Protein AF-A0A3M7B6Z0-F1 (afdb_monomer_lite)

Structure (mmCIF, N/CA/C/O backbone):
data_AF-A0A3M7B6Z0-F1
#
_entry.id   AF-A0A3M7B6Z0-F1
#
loop_
_atom_site.group_PDB
_atom_site.id
_atom_site.type_symbol
_atom_site.label_atom_id
_atom_site.label_alt_id
_atom_site.label_comp_id
_atom_site.label_asym_id
_atom_site.label_entity_id
_atom_site.label_seq_id
_atom_site.pdbx_PDB_ins_code
_atom_site.Cartn_x
_atom_site.Cartn_y
_atom_site.Cartn_z
_atom_site.occupancy
_atom_site.B_iso_or_equiv
_atom_site.auth_seq_id
_atom_site.auth_comp_id
_atom_site.auth_asym_id
_atom_site.auth_atom_id
_atom_site.pdbx_PDB_model_num
ATOM 1 N N . VAL A 1 1 ? 7.172 -20.689 -31.987 1.00 84.31 1 VAL A N 1
ATOM 2 C CA . VAL A 1 1 ? 6.742 -19.407 -31.370 1.00 84.31 1 VAL A CA 1
ATOM 3 C C . VAL A 1 1 ? 7.973 -18.530 -31.178 1.00 84.31 1 VAL A C 1
ATOM 5 O O . VAL A 1 1 ? 9.020 -19.079 -30.860 1.00 84.31 1 VAL A O 1
ATOM 8 N N . ARG A 1 2 ? 7.884 -17.211 -31.406 1.00 96.00 2 ARG A N 1
ATOM 9 C CA . ARG A 1 2 ? 8.977 -16.246 -31.179 1.00 96.00 2 ARG A CA 1
ATOM 10 C C . ARG A 1 2 ? 8.506 -15.177 -30.191 1.00 96.00 2 ARG A C 1
ATOM 12 O O . ARG A 1 2 ? 7.517 -14.507 -30.467 1.00 96.00 2 ARG A O 1
ATOM 19 N N . CYS A 1 3 ? 9.226 -15.006 -29.084 1.00 96.75 3 CYS A N 1
ATOM 20 C CA . CYS A 1 3 ? 8.905 -14.036 -28.031 1.00 96.75 3 CYS A CA 1
ATOM 21 C C . CYS A 1 3 ? 9.952 -12.914 -27.992 1.00 96.75 3 CYS A C 1
ATOM 23 O O . CYS A 1 3 ? 11.145 -13.183 -28.117 1.00 96.75 3 CYS A O 1
ATOM 25 N N . ILE A 1 4 ? 9.515 -11.663 -27.811 1.00 96.56 4 ILE A N 1
ATOM 26 C CA . ILE A 1 4 ? 10.393 -10.492 -27.653 1.00 96.56 4 ILE A CA 1
ATOM 27 C C . ILE A 1 4 ? 9.958 -9.741 -26.394 1.00 96.56 4 ILE A C 1
ATOM 29 O O . ILE A 1 4 ? 8.847 -9.215 -26.341 1.00 96.56 4 ILE A O 1
ATOM 33 N N . ALA A 1 5 ? 10.831 -9.686 -25.389 1.00 96.00 5 ALA A N 1
ATOM 34 C CA . ALA A 1 5 ? 10.578 -8.935 -24.166 1.00 96.00 5 ALA A CA 1
ATOM 35 C C . ALA A 1 5 ? 10.850 -7.435 -24.367 1.00 96.00 5 ALA A C 1
ATOM 37 O O . ALA A 1 5 ? 11.755 -7.035 -25.107 1.00 96.00 5 ALA A O 1
ATOM 38 N N . ARG A 1 6 ? 10.059 -6.600 -23.691 1.00 96.44 6 ARG A N 1
ATOM 39 C CA . ARG A 1 6 ? 10.198 -5.140 -23.654 1.00 96.44 6 ARG A CA 1
ATOM 40 C C . ARG A 1 6 ? 10.082 -4.662 -22.212 1.00 96.44 6 ARG A C 1
ATOM 42 O O . ARG A 1 6 ? 9.338 -5.253 -21.426 1.00 96.44 6 ARG A O 1
ATOM 49 N N . LYS A 1 7 ? 10.809 -3.590 -21.893 1.00 96.19 7 LYS A N 1
ATOM 50 C CA . LYS A 1 7 ? 10.601 -2.828 -20.660 1.00 96.19 7 LYS A CA 1
ATOM 51 C C . LYS A 1 7 ? 9.218 -2.178 -20.728 1.00 96.19 7 LYS A C 1
ATOM 53 O O . LYS A 1 7 ? 8.844 -1.689 -21.789 1.00 96.19 7 LYS A O 1
ATOM 58 N N . GLY A 1 8 ? 8.501 -2.175 -19.616 1.00 95.69 8 GLY A N 1
ATOM 59 C CA . GLY A 1 8 ? 7.200 -1.527 -19.494 1.00 95.69 8 GLY A CA 1
ATOM 60 C C . GLY A 1 8 ? 6.888 -1.219 -18.037 1.00 95.69 8 GLY A C 1
ATOM 61 O O . GLY A 1 8 ? 7.688 -1.525 -17.146 1.00 95.69 8 GLY A O 1
ATOM 62 N N . ILE A 1 9 ? 5.737 -0.597 -17.805 1.00 97.12 9 ILE A N 1
ATOM 63 C CA . ILE A 1 9 ? 5.239 -0.267 -16.464 1.00 97.12 9 ILE A CA 1
ATOM 64 C C . ILE A 1 9 ? 3.863 -0.888 -16.232 1.00 97.12 9 ILE A C 1
ATOM 66 O O . ILE A 1 9 ? 3.082 -1.069 -17.164 1.00 97.12 9 ILE A O 1
ATOM 70 N N . ALA A 1 10 ? 3.523 -1.152 -14.970 1.00 97.06 10 ALA A N 1
ATOM 71 C CA . ALA A 1 10 ? 2.239 -1.754 -14.602 1.00 97.06 10 ALA A CA 1
ATOM 72 C C . ALA A 1 10 ? 1.012 -0.967 -15.113 1.00 97.06 10 ALA A C 1
ATOM 74 O O . ALA A 1 10 ? -0.023 -1.570 -15.381 1.00 97.06 10 ALA A O 1
ATOM 75 N N . LYS A 1 11 ? 1.140 0.360 -15.296 1.00 97.56 11 LYS A N 1
ATOM 76 C CA . LYS A 1 11 ? 0.084 1.212 -15.876 1.00 97.56 11 LYS A CA 1
ATOM 77 C C . LYS A 1 11 ? -0.207 0.915 -17.350 1.00 97.56 11 LYS A C 1
ATOM 79 O O . LYS A 1 11 ? -1.328 1.133 -17.782 1.00 97.56 11 LYS A O 1
ATOM 84 N N . G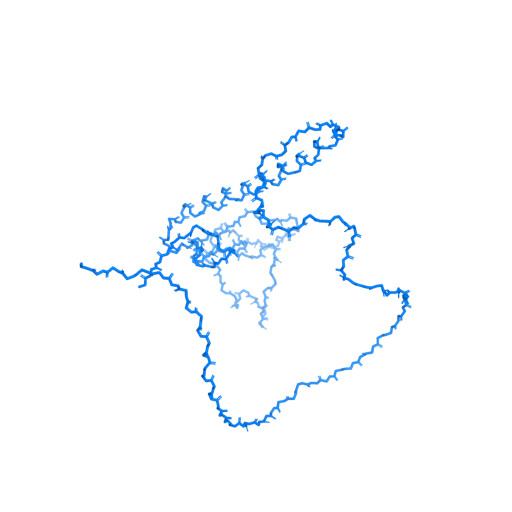LU A 1 12 ? 0.781 0.448 -18.113 1.00 97.81 12 GLU A N 1
ATOM 85 C CA . GLU A 1 12 ? 0.577 0.039 -19.509 1.00 97.81 12 GLU A CA 1
ATOM 86 C C . GLU A 1 12 ? -0.031 -1.362 -19.572 1.00 97.81 12 GLU A C 1
ATOM 88 O O . GLU A 1 12 ? -0.930 -1.624 -20.365 1.00 97.81 12 GLU A O 1
ATOM 93 N N . HIS A 1 13 ? 0.464 -2.279 -18.734 1.00 98.19 13 HIS A N 1
ATOM 94 C CA . HIS A 1 13 ? -0.113 -3.608 -18.585 1.00 98.19 13 HIS A CA 1
ATOM 95 C C . HIS A 1 13 ? 0.319 -4.249 -17.264 1.00 98.19 13 HIS A C 1
ATOM 97 O O . HIS A 1 13 ? 1.507 -4.299 -16.942 1.00 98.19 13 HIS A O 1
ATOM 103 N N . ALA A 1 14 ? -0.630 -4.881 -16.568 1.00 97.38 14 ALA A N 1
ATOM 104 C CA . ALA A 1 14 ? -0.404 -5.560 -15.288 1.00 97.38 14 ALA A CA 1
ATOM 105 C C . ALA A 1 14 ? 0.703 -6.639 -15.300 1.00 97.38 14 ALA A C 1
ATOM 107 O O . ALA A 1 14 ? 1.283 -6.924 -14.260 1.00 97.38 14 ALA A O 1
ATOM 108 N N . LYS A 1 15 ? 1.074 -7.197 -16.465 1.00 96.50 15 LYS A N 1
ATOM 109 C CA . LYS A 1 15 ? 2.158 -8.189 -16.591 1.00 96.50 15 LYS A CA 1
ATOM 110 C C . LYS A 1 15 ? 3.539 -7.625 -16.235 1.00 96.50 15 LYS A C 1
ATOM 112 O O . LYS A 1 15 ? 4.477 -8.389 -16.051 1.00 96.50 15 LYS A O 1
ATOM 117 N N . TRP A 1 16 ? 3.667 -6.297 -16.194 1.00 97.25 16 TRP A N 1
ATOM 118 C CA . TRP A 1 16 ? 4.878 -5.585 -15.786 1.00 97.25 16 TRP A CA 1
ATOM 119 C C . TRP A 1 16 ? 4.834 -5.112 -14.324 1.00 97.25 16 TRP A C 1
ATOM 121 O O . TRP A 1 16 ? 5.702 -4.343 -13.915 1.00 97.25 16 TRP A O 1
ATOM 131 N N . ALA A 1 17 ? 3.842 -5.527 -13.529 1.00 96.69 17 ALA A N 1
ATOM 132 C CA . ALA A 1 17 ? 3.823 -5.245 -12.098 1.00 96.69 17 ALA A CA 1
ATOM 133 C C . ALA A 1 17 ? 4.865 -6.111 -11.358 1.00 96.69 17 ALA A C 1
ATOM 135 O O . ALA A 1 17 ? 4.821 -7.339 -11.461 1.00 96.69 17 ALA A O 1
ATOM 136 N N . PRO A 1 18 ? 5.804 -5.504 -10.604 1.00 97.12 18 PRO A N 1
ATOM 137 C CA . PRO A 1 18 ? 6.768 -6.265 -9.812 1.00 97.12 18 PRO A CA 1
ATOM 138 C C . PRO A 1 18 ? 6.184 -6.759 -8.478 1.00 97.12 18 PRO A C 1
ATOM 140 O O . PRO A 1 18 ? 6.806 -7.582 -7.815 1.00 97.12 18 PRO A O 1
ATOM 143 N N . THR A 1 19 ? 5.009 -6.268 -8.079 1.00 97.50 19 THR A N 1
ATOM 144 C CA . THR A 1 19 ? 4.325 -6.591 -6.817 1.00 97.50 19 THR A CA 1
ATOM 145 C C . THR A 1 19 ? 3.144 -7.525 -7.045 1.00 97.50 19 THR A C 1
ATOM 147 O O . THR A 1 19 ? 2.401 -7.341 -8.009 1.00 97.50 19 THR A O 1
ATOM 150 N N . ALA A 1 20 ? 2.956 -8.482 -6.139 1.00 96.88 20 ALA A N 1
ATOM 151 C CA . ALA A 1 20 ? 1.771 -9.333 -6.089 1.00 96.88 20 ALA A CA 1
ATOM 152 C C . ALA A 1 20 ? 0.681 -8.674 -5.230 1.00 96.88 20 ALA A C 1
ATOM 154 O O . ALA A 1 20 ? -0.391 -8.345 -5.734 1.00 96.88 20 ALA A O 1
ATOM 155 N N . ALA A 1 21 ? 0.999 -8.399 -3.964 1.00 97.00 21 ALA A N 1
ATOM 156 C CA . ALA A 1 21 ? 0.126 -7.723 -3.015 1.00 97.00 21 ALA A CA 1
ATOM 157 C C . ALA A 1 21 ? 0.918 -6.714 -2.174 1.00 97.00 21 ALA A C 1
ATOM 159 O O . ALA A 1 21 ? 2.114 -6.878 -1.926 1.00 97.00 21 ALA A O 1
ATOM 160 N N . ILE A 1 22 ? 0.238 -5.656 -1.739 1.00 97.56 22 ILE A N 1
ATOM 161 C CA . ILE A 1 22 ? 0.768 -4.691 -0.776 1.00 97.56 22 ILE A CA 1
ATOM 162 C C . ILE A 1 22 ? -0.266 -4.579 0.339 1.00 97.56 22 ILE A C 1
ATOM 164 O O . ILE A 1 22 ? -1.367 -4.081 0.114 1.00 97.56 22 ILE A O 1
ATOM 168 N N . GLY A 1 23 ? 0.078 -5.077 1.524 1.00 97.62 23 GLY A N 1
ATOM 169 C CA . GLY A 1 23 ? -0.676 -4.807 2.741 1.00 97.62 23 GLY A CA 1
ATOM 170 C C . GLY A 1 23 ? -0.371 -3.391 3.214 1.00 97.62 23 GLY A C 1
ATOM 171 O O . GLY A 1 23 ? 0.797 -3.003 3.250 1.00 97.62 23 GLY A O 1
ATOM 172 N N . PHE A 1 24 ? -1.406 -2.634 3.552 1.00 97.81 24 PHE A N 1
ATOM 173 C CA . PHE A 1 24 ? -1.296 -1.266 4.042 1.00 97.81 24 PHE A CA 1
ATOM 174 C C . PHE A 1 24 ? -2.342 -1.046 5.130 1.00 97.81 24 PHE A C 1
ATOM 176 O O . PHE A 1 24 ? -3.525 -1.298 4.905 1.00 97.81 24 PHE A O 1
ATOM 183 N N . GLU A 1 25 ? -1.898 -0.579 6.289 1.00 98.12 25 GLU A N 1
ATOM 184 C CA . GLU A 1 25 ? -2.740 -0.288 7.444 1.00 98.12 25 GLU A CA 1
ATOM 185 C C . GLU A 1 25 ? -2.143 0.881 8.236 1.00 98.12 25 GLU A C 1
ATOM 187 O O . GLU A 1 25 ? -0.931 1.096 8.220 1.00 98.12 25 GLU A O 1
ATOM 192 N N . TYR A 1 26 ? -2.992 1.629 8.927 1.00 97.94 26 TYR A N 1
ATOM 193 C CA . TYR A 1 26 ? -2.622 2.623 9.930 1.00 97.94 26 TYR A CA 1
ATOM 194 C C . TYR A 1 26 ? -3.741 2.685 10.976 1.00 97.94 26 TYR A C 1
ATOM 196 O O . TYR A 1 26 ? -4.869 2.298 10.667 1.00 97.94 26 TYR A O 1
ATOM 204 N N . ASP A 1 27 ? -3.431 3.181 12.176 1.00 97.19 27 ASP A N 1
ATOM 205 C CA . ASP A 1 27 ? -4.389 3.350 13.277 1.00 97.19 27 ASP A CA 1
ATOM 206 C C . ASP A 1 27 ? -5.227 2.079 13.567 1.00 97.19 27 ASP A C 1
ATOM 208 O O . ASP A 1 27 ? -6.451 2.069 13.393 1.00 97.19 27 ASP A O 1
ATOM 212 N N . PRO A 1 28 ? -4.587 0.983 14.021 1.00 96.56 28 PRO A N 1
ATOM 213 C CA . PRO A 1 28 ? -5.250 -0.304 14.252 1.00 96.56 28 PRO A CA 1
ATOM 214 C C . PRO A 1 28 ? -6.366 -0.232 15.310 1.00 96.56 28 PRO A C 1
ATOM 216 O O . PRO A 1 28 ? -7.276 -1.059 15.310 1.00 96.56 28 PRO A O 1
ATOM 219 N N . HIS A 1 29 ? -6.316 0.765 16.201 1.00 95.06 29 HIS A N 1
ATOM 220 C CA . HIS A 1 29 ? -7.317 1.014 17.246 1.00 95.06 29 HIS A CA 1
ATOM 221 C C . HIS A 1 29 ? -8.434 1.973 16.814 1.00 95.06 29 HIS A C 1
ATOM 223 O O . HIS A 1 29 ? -9.351 2.229 17.598 1.00 95.06 29 HIS A O 1
ATOM 229 N N . ASN A 1 30 ? -8.373 2.516 15.592 1.00 95.00 30 ASN A N 1
ATOM 230 C CA . ASN A 1 30 ? -9.298 3.528 15.079 1.00 95.00 30 ASN A CA 1
ATOM 231 C C . ASN A 1 30 ? -9.424 4.755 16.016 1.00 95.00 30 ASN A C 1
ATOM 233 O O . ASN A 1 30 ? -10.516 5.307 16.202 1.00 95.00 30 ASN A O 1
ATOM 237 N N . LYS A 1 31 ? -8.311 5.184 16.632 1.00 93.94 31 LYS A N 1
ATOM 238 C CA . LYS A 1 31 ? -8.227 6.367 17.508 1.00 93.94 31 LYS A CA 1
ATOM 239 C C . LYS A 1 31 ? -8.583 7.644 16.761 1.00 93.94 31 LYS A C 1
ATOM 241 O O . LYS A 1 31 ? -9.237 8.510 17.336 1.00 93.94 31 LYS A O 1
ATOM 246 N N . LEU A 1 32 ? -8.205 7.726 15.486 1.00 95.00 32 LEU A N 1
ATOM 247 C CA . LEU A 1 32 ? -8.494 8.844 14.589 1.00 95.00 32 LEU A CA 1
ATOM 248 C C . LEU A 1 32 ? -9.946 8.838 14.101 1.00 95.00 32 LEU A C 1
ATOM 250 O O . LEU A 1 32 ? -10.411 9.819 13.525 1.00 95.00 32 LEU A O 1
ATOM 254 N N . ARG A 1 33 ? -10.688 7.745 14.334 1.00 94.31 33 ARG A N 1
ATOM 255 C CA . ARG A 1 33 ? -12.081 7.566 13.893 1.00 94.31 33 ARG A CA 1
ATOM 256 C C . ARG A 1 33 ? -12.255 7.740 12.380 1.00 94.31 33 ARG A C 1
ATOM 258 O O . ARG A 1 33 ? -13.307 8.178 11.915 1.00 94.31 33 ARG A O 1
ATOM 265 N N . HIS A 1 34 ? -11.239 7.366 11.602 1.00 96.19 34 HIS A N 1
ATOM 266 C CA . HIS A 1 34 ? -11.284 7.402 10.137 1.00 96.19 34 HIS A CA 1
ATOM 267 C C . HIS A 1 34 ? -12.274 6.390 9.548 1.00 96.19 34 HIS A C 1
ATOM 269 O O . HIS A 1 34 ? -12.686 6.529 8.397 1.00 96.19 34 HIS A O 1
ATOM 275 N N . THR A 1 35 ? -12.682 5.386 10.328 1.00 95.62 35 THR A N 1
ATOM 276 C CA . THR A 1 35 ? -13.748 4.453 9.957 1.00 95.62 35 THR A CA 1
ATOM 277 C C . THR A 1 35 ? -14.831 4.425 11.030 1.00 95.62 35 THR A C 1
ATOM 279 O O . THR A 1 35 ? -14.553 4.431 12.225 1.00 95.62 35 THR A O 1
ATOM 282 N N . THR A 1 36 ? -16.093 4.355 10.610 1.00 95.25 36 THR A N 1
ATOM 283 C CA . THR A 1 36 ? -17.196 3.954 11.493 1.00 95.25 36 THR A CA 1
ATOM 284 C C . THR A 1 36 ? -17.445 2.471 11.271 1.00 95.25 36 THR A C 1
ATOM 286 O O . THR A 1 36 ? -17.880 2.079 10.188 1.00 95.25 36 THR A O 1
ATOM 289 N N . LEU A 1 37 ? -17.114 1.646 12.265 1.00 94.75 37 LEU A N 1
ATOM 290 C CA . LEU A 1 37 ? -17.309 0.201 12.181 1.00 94.75 37 LEU A CA 1
ATOM 291 C C . LEU A 1 37 ? -18.807 -0.098 12.140 1.00 94.75 37 LEU A C 1
ATOM 293 O O . LEU A 1 37 ? -19.548 0.316 13.028 1.00 94.75 37 LEU A O 1
ATOM 297 N N . TRP A 1 38 ? -19.254 -0.791 11.096 1.00 96.50 38 TRP A N 1
ATOM 298 C CA . TRP A 1 38 ? -20.616 -1.315 11.044 1.00 96.50 38 TRP A CA 1
ATOM 299 C C . TRP A 1 38 ? -20.754 -2.461 12.046 1.00 96.50 38 TRP A C 1
ATOM 301 O O . TRP A 1 38 ? -19.841 -3.269 12.156 1.00 96.50 38 TRP A O 1
ATOM 311 N N . HIS A 1 39 ? -21.868 -2.550 12.760 1.00 96.38 39 HIS A N 1
ATOM 312 C CA . HIS A 1 39 ? -22.133 -3.649 13.683 1.00 96.38 39 HIS A CA 1
ATOM 313 C C . HIS A 1 39 ? -23.644 -3.834 13.852 1.00 96.38 39 HIS A C 1
ATOM 315 O O . HIS A 1 39 ? -24.411 -2.886 13.654 1.00 96.38 39 HIS A O 1
ATOM 321 N N . GLU A 1 40 ? -24.079 -5.038 14.212 1.00 95.44 40 GLU A N 1
ATOM 322 C CA . GLU A 1 40 ? -25.491 -5.339 14.498 1.00 95.44 40 GLU A CA 1
ATOM 323 C C . GLU A 1 40 ? -25.809 -5.246 15.996 1.00 95.44 40 GLU A C 1
ATOM 325 O O . GLU A 1 40 ? -26.905 -4.843 16.389 1.00 95.44 40 GLU A O 1
ATOM 330 N N . GLY A 1 41 ? -24.850 -5.633 16.835 1.00 92.12 41 GLY A N 1
ATOM 331 C CA . GLY A 1 41 ? -24.948 -5.655 18.285 1.00 92.12 41 GLY A CA 1
ATOM 332 C C . GLY A 1 41 ? -24.738 -4.286 18.925 1.00 92.12 41 GLY A C 1
ATOM 333 O O . GLY A 1 41 ? -24.813 -3.240 18.287 1.00 92.12 41 GLY A O 1
ATOM 334 N N . THR A 1 42 ? -24.468 -4.275 20.228 1.00 88.94 42 THR A N 1
ATOM 335 C CA . THR A 1 42 ? -24.226 -3.033 20.980 1.00 88.94 42 THR A CA 1
ATOM 336 C C . THR A 1 42 ? -22.771 -2.574 20.956 1.00 88.94 42 THR A C 1
ATOM 338 O O . THR A 1 42 ? -22.520 -1.401 21.217 1.00 88.94 42 THR A O 1
ATOM 341 N N . ASP A 1 43 ? -21.823 -3.477 20.685 1.00 89.56 43 ASP A N 1
ATOM 342 C CA . ASP A 1 43 ? -20.386 -3.191 20.726 1.00 89.56 43 ASP A CA 1
ATOM 343 C C . ASP A 1 43 ? -19.688 -3.613 19.419 1.00 89.56 43 ASP A C 1
ATOM 345 O O . ASP A 1 43 ? -19.546 -4.816 19.171 1.00 89.56 43 ASP A O 1
ATOM 349 N N . PRO A 1 44 ? -19.191 -2.655 18.612 1.00 91.69 44 PRO A N 1
ATOM 350 C CA . PRO A 1 44 ? -18.442 -2.960 17.399 1.00 91.69 44 PRO A CA 1
ATOM 351 C C . PRO A 1 44 ? -17.188 -3.810 17.642 1.00 91.69 44 PRO A C 1
ATOM 353 O O . PRO A 1 44 ? -16.815 -4.598 16.773 1.00 91.69 44 PRO A O 1
ATOM 356 N N . LYS A 1 45 ? -16.541 -3.695 18.812 1.00 89.56 45 LYS A N 1
ATOM 357 C CA . LYS A 1 45 ? -15.318 -4.458 19.119 1.00 89.56 45 LYS A CA 1
ATOM 358 C C . LYS A 1 45 ? -15.569 -5.960 19.241 1.00 89.56 45 LYS A C 1
ATOM 360 O O . LYS A 1 45 ? -14.644 -6.745 19.087 1.00 89.56 45 LYS A O 1
ATOM 365 N N . SER A 1 46 ? -16.812 -6.362 19.508 1.00 93.38 46 SER A N 1
ATOM 366 C CA . SER A 1 46 ? -17.182 -7.777 19.597 1.00 93.38 46 SER A CA 1
ATOM 367 C C . SER A 1 46 ? -17.345 -8.455 18.230 1.00 93.38 46 SER A C 1
ATOM 369 O O . SER A 1 46 ? -17.248 -9.678 18.145 1.00 93.38 46 SER A O 1
ATOM 371 N N . GLU A 1 47 ? -17.573 -7.678 17.165 1.00 95.31 47 GLU A N 1
ATOM 372 C CA . GLU A 1 47 ? -17.833 -8.187 15.809 1.00 95.31 47 GLU A CA 1
ATOM 373 C C . GLU A 1 47 ? -16.616 -8.082 14.886 1.00 95.31 47 GLU A C 1
ATOM 375 O O . GLU A 1 47 ? -16.436 -8.919 13.999 1.00 95.31 47 GLU A O 1
ATOM 380 N N . TRP A 1 48 ? -15.767 -7.072 15.088 1.00 96.31 48 TRP A N 1
ATOM 381 C CA . TRP A 1 48 ? -14.586 -6.862 14.256 1.00 96.31 48 TRP A CA 1
ATOM 382 C C . TRP A 1 48 ? -13.351 -7.529 14.857 1.00 96.31 48 TRP A C 1
ATOM 384 O O . TRP A 1 48 ? -13.020 -7.264 16.012 1.00 96.31 48 TRP A O 1
ATOM 394 N N . PRO A 1 49 ? -12.634 -8.367 14.085 1.00 95.69 49 PRO A N 1
ATOM 395 C CA . PRO A 1 49 ? -11.401 -8.967 14.559 1.00 95.69 49 PRO A CA 1
ATOM 396 C C . PRO A 1 49 ? -10.321 -7.902 14.745 1.00 95.69 49 PRO A C 1
ATOM 398 O O . PRO A 1 49 ? -10.169 -6.988 13.933 1.00 95.69 49 PRO A O 1
ATOM 401 N N . GLU A 1 50 ? -9.536 -8.074 15.800 1.00 94.50 50 GLU A N 1
ATOM 402 C CA . GLU A 1 50 ? -8.377 -7.240 16.078 1.00 94.50 50 GLU A CA 1
ATOM 403 C C . GLU A 1 50 ? -7.292 -7.416 15.009 1.00 94.50 50 GLU A C 1
ATOM 405 O O . GLU A 1 50 ? -7.027 -8.518 14.515 1.00 94.50 50 GLU A O 1
ATOM 410 N N . SER A 1 51 ? -6.649 -6.306 14.648 1.00 95.25 51 SER A N 1
ATOM 411 C CA . SER A 1 51 ? -5.506 -6.336 13.744 1.00 95.25 51 SER A CA 1
ATOM 412 C C . SER A 1 51 ? -4.274 -6.912 14.438 1.00 95.25 51 SER A C 1
ATOM 414 O O . SER A 1 51 ? -4.025 -6.658 15.614 1.00 95.25 51 SER A O 1
ATOM 416 N N . LYS A 1 52 ? -3.407 -7.574 13.665 1.00 95.38 52 LYS A N 1
ATOM 417 C CA . LYS A 1 52 ? -2.060 -7.969 14.110 1.00 95.38 52 LYS A CA 1
ATOM 418 C C . LYS A 1 52 ? -1.205 -6.784 14.585 1.00 95.38 52 LYS A C 1
ATOM 420 O O . LYS A 1 52 ? -0.199 -6.990 15.254 1.00 95.38 52 LYS A O 1
ATOM 425 N N . ASN A 1 53 ? -1.544 -5.565 14.157 1.00 96.62 53 ASN A N 1
ATOM 426 C CA . ASN A 1 53 ? -0.754 -4.372 14.428 1.00 96.62 53 ASN A CA 1
ATOM 427 C C . ASN A 1 53 ? -1.148 -3.677 15.746 1.00 96.62 53 ASN A C 1
ATOM 429 O O . ASN A 1 53 ? -0.445 -2.762 16.163 1.00 96.62 53 ASN A O 1
ATOM 433 N N . ILE A 1 54 ? -2.211 -4.136 16.427 1.00 95.12 54 ILE A N 1
ATOM 434 C CA . ILE A 1 54 ? -2.680 -3.575 17.707 1.00 95.12 54 ILE A CA 1
ATOM 435 C C . ILE A 1 54 ? -1.591 -3.575 18.782 1.00 95.12 54 ILE A C 1
ATOM 437 O O . ILE A 1 54 ? -1.516 -2.635 19.561 1.00 95.12 54 ILE A O 1
ATOM 441 N N . GLU A 1 55 ? -0.719 -4.585 18.805 1.00 94.31 55 GLU A N 1
ATOM 442 C CA . GLU A 1 55 ? 0.353 -4.707 19.806 1.00 94.31 55 GLU A CA 1
ATOM 443 C C . GLU A 1 55 ? 1.414 -3.599 19.710 1.00 94.31 55 GLU A C 1
ATOM 445 O O . GLU A 1 55 ? 2.177 -3.382 20.648 1.00 94.31 55 GLU A O 1
ATOM 450 N N . TRP A 1 56 ? 1.489 -2.911 18.569 1.00 94.50 56 TRP A N 1
ATOM 451 C CA . TRP A 1 56 ? 2.491 -1.880 18.303 1.00 94.50 56 TRP A CA 1
ATOM 452 C C . TRP A 1 56 ? 2.008 -0.470 18.652 1.00 94.50 56 TRP A C 1
ATOM 454 O O . TRP A 1 56 ? 2.783 0.476 18.515 1.00 94.50 56 TRP A O 1
ATOM 464 N N . GLU A 1 57 ? 0.751 -0.320 19.076 1.00 94.19 57 GLU A N 1
ATOM 465 C CA . GLU A 1 57 ? 0.173 0.954 19.490 1.00 94.19 57 GLU A CA 1
ATOM 466 C C . GLU A 1 57 ? -0.666 0.816 20.754 1.00 94.19 57 GLU A C 1
ATOM 468 O O . GLU A 1 57 ? -1.413 -0.141 20.943 1.00 94.19 57 GLU A O 1
ATOM 473 N N . GLU A 1 58 ? -0.624 1.852 21.583 1.00 91.31 58 GLU A N 1
ATOM 474 C CA . GLU A 1 58 ? -1.488 1.925 22.751 1.00 91.31 58 GLU A CA 1
ATOM 475 C C . GLU A 1 58 ? -2.940 2.239 22.342 1.00 91.31 58 GLU A C 1
ATOM 477 O O . GLU A 1 58 ? -3.167 3.110 21.480 1.00 91.31 58 GLU A O 1
ATOM 482 N N . PRO A 1 59 ? -3.930 1.566 22.961 1.00 91.19 59 PRO A N 1
ATOM 483 C CA . PRO A 1 59 ? -5.334 1.913 22.801 1.00 91.19 59 PRO A CA 1
ATOM 484 C C . PRO A 1 59 ? -5.624 3.288 23.420 1.00 91.19 59 PRO A C 1
ATOM 486 O O . PRO A 1 59 ? -4.937 3.734 24.343 1.00 91.19 59 PRO A O 1
ATOM 489 N N . ALA A 1 60 ? -6.683 3.948 22.940 1.00 88.94 60 ALA A N 1
ATOM 490 C CA . ALA A 1 60 ? -7.174 5.182 23.558 1.00 88.94 60 ALA A CA 1
ATOM 491 C C . ALA A 1 60 ? -7.543 4.938 25.028 1.00 88.94 60 ALA A C 1
ATOM 493 O O . ALA A 1 60 ? -8.224 3.956 25.346 1.00 88.94 60 ALA A O 1
ATOM 494 N N . GLN A 1 61 ? -7.113 5.838 25.912 1.00 88.69 61 GLN A N 1
ATOM 495 C CA . GLN A 1 61 ? -7.379 5.702 27.340 1.00 88.69 61 GLN A CA 1
ATOM 496 C C . GLN A 1 61 ? -8.826 6.087 27.665 1.00 88.69 61 GLN A C 1
ATOM 498 O O . GLN A 1 61 ? -9.430 6.959 27.033 1.00 88.69 61 GLN A O 1
ATOM 503 N N . GLU A 1 62 ? -9.407 5.441 28.675 1.00 83.69 62 GLU A N 1
ATOM 504 C CA . GLU A 1 62 ? -10.768 5.757 29.103 1.00 83.69 62 GLU A CA 1
ATOM 505 C C . GLU A 1 62 ? -10.840 7.200 29.635 1.00 83.69 62 GLU A C 1
ATOM 507 O O . GLU A 1 62 ? -10.075 7.601 30.511 1.00 83.69 62 GLU A O 1
ATOM 512 N N . GLY A 1 63 ? -11.756 8.000 29.083 1.00 86.69 63 GLY A N 1
ATOM 513 C CA . GLY A 1 63 ? -11.912 9.417 29.433 1.00 86.69 63 GLY A CA 1
ATOM 514 C C . GLY A 1 63 ? -10.988 10.377 28.676 1.00 86.69 63 GLY A C 1
ATOM 515 O O . GLY A 1 63 ? -11.107 11.591 28.859 1.00 86.69 63 GLY A O 1
ATOM 516 N N . GLU A 1 64 ? -10.112 9.873 27.805 1.00 88.38 64 GLU A N 1
ATOM 517 C CA . GLU A 1 64 ? -9.324 10.710 26.905 1.00 88.38 64 GLU A CA 1
ATOM 518 C C . GLU A 1 64 ? -10.239 11.444 25.911 1.00 88.38 64 GLU A C 1
ATOM 520 O O . GLU A 1 64 ? -11.170 10.872 25.332 1.00 88.38 64 GLU A O 1
ATOM 525 N N . GLN A 1 65 ? -10.003 12.747 25.731 1.00 91.56 65 GLN A N 1
ATOM 526 C CA . GLN A 1 65 ? -10.742 13.530 24.744 1.00 91.56 65 GLN A CA 1
ATOM 527 C C . GLN A 1 65 ? -10.269 13.163 23.339 1.00 91.56 65 GLN A C 1
ATOM 529 O O . GLN A 1 65 ? -9.082 12.956 23.107 1.00 91.56 65 GLN A O 1
ATOM 534 N N . PHE A 1 66 ? -11.197 13.119 22.385 1.00 93.12 66 PHE A N 1
ATOM 535 C CA . PHE A 1 66 ? -10.842 12.850 20.997 1.00 93.12 66 PHE A CA 1
ATOM 536 C C . PHE A 1 66 ? -9.952 13.971 20.439 1.00 93.12 66 PHE A C 1
ATOM 538 O O . PHE A 1 66 ? -10.324 15.145 20.476 1.00 93.12 66 PHE A O 1
ATOM 545 N N . ALA A 1 67 ? -8.788 13.595 19.914 1.00 92.56 67 ALA A N 1
ATOM 546 C CA . ALA A 1 67 ? -7.833 14.515 19.317 1.00 92.56 67 ALA A CA 1
ATOM 547 C C . ALA A 1 67 ? -8.235 14.838 17.867 1.00 92.56 67 ALA A C 1
ATOM 549 O O . ALA A 1 67 ? -7.866 14.128 16.937 1.00 92.56 67 ALA A O 1
ATOM 550 N N . PHE A 1 68 ? -8.998 15.917 17.679 1.00 94.12 68 PHE A N 1
ATOM 551 C CA . PHE A 1 68 ? -9.506 16.336 16.363 1.00 94.12 68 PHE A CA 1
ATOM 552 C C . PHE A 1 68 ? -8.412 16.732 15.361 1.00 94.12 68 PHE A C 1
ATOM 554 O O . PHE A 1 68 ? -8.636 16.626 14.159 1.00 94.12 68 PHE A O 1
ATOM 561 N N . ASP A 1 69 ? -7.257 17.178 15.858 1.00 95.38 69 ASP A N 1
ATOM 562 C CA . ASP A 1 69 ? -6.119 17.621 15.044 1.00 95.38 69 ASP A CA 1
ATOM 563 C C . ASP A 1 69 ? -5.078 16.508 14.822 1.00 95.38 69 ASP A C 1
ATOM 565 O O . ASP A 1 69 ? -4.011 16.760 14.265 1.00 95.38 69 ASP A O 1
ATOM 569 N N . ALA A 1 70 ? -5.339 15.288 15.305 1.00 95.50 70 ALA A N 1
ATOM 570 C CA . ALA A 1 70 ? -4.423 14.173 15.114 1.00 95.50 70 ALA A CA 1
ATOM 571 C C . ALA A 1 70 ? -4.425 13.712 13.649 1.00 95.50 70 ALA A C 1
ATOM 573 O O . ALA A 1 70 ? -5.478 13.555 13.030 1.00 95.50 70 ALA A O 1
ATOM 574 N N . GLU A 1 71 ? -3.235 13.451 13.112 1.00 96.31 71 GLU A N 1
ATOM 575 C CA . GLU A 1 71 ? -3.028 12.951 11.753 1.00 96.31 71 GLU A CA 1
ATOM 576 C C . GLU A 1 71 ? -2.340 11.576 11.795 1.00 96.31 71 GLU A C 1
ATOM 578 O O . GLU A 1 71 ? -1.588 11.302 12.733 1.00 96.31 71 GLU A O 1
ATOM 583 N N . PRO A 1 72 ? -2.552 10.702 10.792 1.00 96.44 72 PRO A N 1
ATOM 584 C CA . PRO A 1 72 ? -1.813 9.448 10.694 1.00 96.44 72 PRO A CA 1
ATOM 585 C C . PRO A 1 72 ? -0.313 9.696 10.489 1.00 96.44 72 PRO A C 1
ATOM 587 O O . PRO A 1 72 ? 0.090 10.300 9.493 1.00 96.44 72 PRO A O 1
ATOM 590 N N . ASP A 1 73 ? 0.515 9.176 11.388 1.00 95.50 73 ASP A N 1
ATOM 591 C CA . ASP A 1 73 ? 1.975 9.308 11.358 1.00 95.50 73 ASP A CA 1
ATOM 592 C C . ASP A 1 73 ? 2.702 7.963 11.178 1.00 95.50 73 ASP A C 1
ATOM 594 O O . ASP A 1 73 ? 3.786 7.913 10.588 1.00 95.50 73 ASP A O 1
ATOM 598 N N . GLN A 1 74 ? 2.085 6.866 11.617 1.00 96.06 74 GLN A N 1
ATOM 599 C CA . GLN A 1 74 ? 2.627 5.515 11.540 1.00 96.06 74 GLN A CA 1
ATOM 600 C C . GLN A 1 74 ? 1.834 4.633 10.567 1.00 96.06 74 GLN A C 1
ATOM 602 O O . GLN A 1 74 ? 0.611 4.525 10.631 1.00 96.06 74 GLN A O 1
ATOM 607 N N . PHE A 1 75 ? 2.554 3.966 9.658 1.00 97.56 75 PHE A N 1
ATOM 608 C CA . PHE A 1 75 ? 1.973 3.121 8.613 1.00 97.56 75 PHE A CA 1
ATOM 609 C C . PHE A 1 75 ? 2.620 1.736 8.609 1.00 97.56 75 PHE A C 1
ATOM 611 O O . PHE A 1 75 ? 3.840 1.598 8.493 1.00 97.56 75 PHE A O 1
ATOM 618 N N . TYR A 1 76 ? 1.789 0.701 8.658 1.00 97.62 76 TYR A N 1
ATOM 619 C CA . TYR A 1 76 ? 2.193 -0.696 8.592 1.00 97.62 76 TYR A CA 1
ATOM 620 C C . TYR A 1 76 ? 2.081 -1.189 7.155 1.00 97.62 76 TYR A C 1
ATOM 622 O O . TYR A 1 76 ? 0.985 -1.344 6.612 1.00 97.62 76 TYR A O 1
ATOM 630 N N . ILE A 1 77 ? 3.228 -1.451 6.530 1.00 96.56 77 ILE A N 1
ATOM 631 C CA . ILE A 1 77 ? 3.303 -1.867 5.128 1.00 96.56 77 ILE A CA 1
ATOM 632 C C . ILE A 1 77 ? 3.913 -3.263 5.040 1.00 96.56 77 ILE A C 1
ATOM 634 O O . ILE A 1 77 ? 4.988 -3.514 5.579 1.00 96.56 77 ILE A O 1
ATOM 638 N N . ASN A 1 78 ? 3.250 -4.163 4.314 1.00 96.88 78 ASN A N 1
ATOM 639 C CA . ASN A 1 78 ? 3.810 -5.456 3.930 1.00 96.88 78 ASN A CA 1
ATOM 640 C C . ASN A 1 78 ? 3.876 -5.553 2.405 1.00 96.88 78 ASN A C 1
ATOM 642 O O . ASN A 1 78 ? 2.852 -5.420 1.739 1.00 96.88 78 ASN A O 1
ATOM 646 N N . LEU A 1 79 ? 5.064 -5.787 1.852 1.00 97.06 79 LEU A N 1
ATOM 647 C CA . LEU A 1 79 ? 5.285 -5.811 0.409 1.00 97.06 79 LEU A CA 1
ATOM 648 C C . LEU A 1 79 ? 5.585 -7.231 -0.063 1.00 97.06 79 LEU A C 1
ATOM 650 O O . LEU A 1 79 ? 6.600 -7.816 0.310 1.00 97.06 79 LEU A O 1
ATOM 654 N N . GLU A 1 80 ? 4.742 -7.742 -0.958 1.00 97.56 80 GLU A N 1
ATOM 655 C CA . GLU A 1 80 ? 4.941 -9.026 -1.624 1.00 97.56 80 GLU A CA 1
ATOM 656 C C . GLU A 1 80 ? 5.327 -8.815 -3.096 1.00 97.56 80 GLU A C 1
ATOM 658 O O . GLU A 1 80 ? 4.621 -8.156 -3.866 1.00 97.56 80 GLU A O 1
ATOM 663 N N . GLY A 1 81 ? 6.470 -9.371 -3.50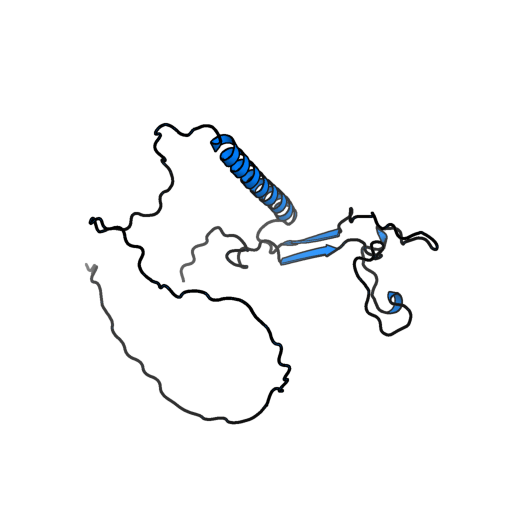3 1.00 97.12 81 GLY A N 1
ATOM 664 C CA . GLY A 1 81 ? 6.965 -9.313 -4.881 1.00 97.12 81 GLY A CA 1
ATOM 665 C C . GLY A 1 81 ? 6.512 -10.503 -5.733 1.00 97.12 81 GLY A C 1
ATOM 666 O O . GLY A 1 81 ? 6.305 -11.596 -5.222 1.00 97.12 81 GLY A O 1
ATOM 667 N N . THR A 1 82 ? 6.444 -10.331 -7.056 1.00 96.75 82 THR A N 1
ATOM 668 C CA . THR A 1 82 ? 6.143 -11.419 -8.017 1.00 96.75 82 THR A CA 1
ATOM 669 C C . THR A 1 82 ? 7.338 -12.335 -8.312 1.00 96.75 82 THR A C 1
ATOM 671 O O . THR A 1 82 ? 7.214 -13.297 -9.066 1.00 96.75 82 THR A O 1
ATOM 674 N N . GLY A 1 83 ? 8.516 -12.024 -7.761 1.00 95.56 83 GLY A N 1
ATOM 675 C CA . GLY A 1 83 ? 9.769 -12.751 -7.992 1.00 95.56 83 GLY A CA 1
ATOM 676 C C . GLY A 1 83 ? 10.638 -12.196 -9.126 1.00 95.56 83 GLY A C 1
ATOM 677 O O . GLY A 1 83 ? 11.763 -12.651 -9.304 1.00 95.56 83 GLY A O 1
ATOM 678 N N . VAL A 1 84 ? 10.174 -11.182 -9.868 1.00 93.38 84 VAL A N 1
ATOM 679 C CA . VAL A 1 84 ? 10.977 -10.535 -10.929 1.00 93.38 84 VAL A CA 1
ATOM 680 C C . VAL A 1 84 ? 12.145 -9.705 -10.385 1.00 93.38 84 VAL A C 1
ATOM 682 O O . VAL A 1 84 ? 13.103 -9.446 -11.110 1.00 93.38 84 VAL A O 1
ATOM 685 N N . MET A 1 85 ? 12.063 -9.277 -9.121 1.00 94.12 85 MET A N 1
ATOM 686 C CA . MET A 1 85 ? 13.130 -8.605 -8.381 1.00 94.12 85 MET A CA 1
ATOM 687 C C . MET A 1 85 ? 12.887 -8.707 -6.858 1.00 94.12 85 MET A C 1
ATOM 689 O O . MET A 1 85 ? 11.741 -8.935 -6.457 1.00 94.12 85 MET A O 1
ATOM 693 N N . PRO A 1 86 ? 13.923 -8.542 -6.010 1.00 96.56 86 PRO A N 1
ATOM 694 C CA . PRO A 1 86 ? 13.782 -8.624 -4.553 1.00 96.56 86 PRO A CA 1
ATOM 695 C C . PRO A 1 86 ? 12.871 -7.530 -3.954 1.00 96.56 86 PRO A C 1
ATOM 697 O O . PRO A 1 86 ? 12.886 -6.403 -4.461 1.00 96.56 86 PRO A O 1
ATOM 700 N N . PRO A 1 87 ? 12.106 -7.814 -2.876 1.00 96.38 87 PRO A N 1
ATOM 701 C CA . PRO A 1 87 ? 11.174 -6.858 -2.260 1.00 96.38 87 PRO A CA 1
ATOM 702 C C . PRO A 1 87 ? 11.795 -5.521 -1.823 1.00 96.38 87 PRO A C 1
ATOM 704 O O . PRO A 1 87 ? 11.189 -4.469 -2.027 1.00 96.38 87 PRO A O 1
ATOM 707 N N . ASP A 1 88 ? 13.014 -5.535 -1.281 1.00 96.19 88 ASP A N 1
ATOM 708 C CA . ASP A 1 88 ? 13.751 -4.327 -0.889 1.00 96.19 88 ASP A CA 1
ATOM 709 C C . ASP A 1 88 ? 14.030 -3.427 -2.103 1.00 96.19 88 ASP A C 1
ATOM 711 O O . ASP A 1 88 ? 13.809 -2.213 -2.067 1.00 96.19 88 ASP A O 1
ATOM 715 N N . VAL A 1 89 ? 14.415 -4.031 -3.230 1.00 97.06 89 VAL A N 1
ATOM 716 C CA . VAL A 1 89 ? 14.669 -3.304 -4.475 1.00 97.06 89 VAL A CA 1
ATOM 717 C C . VAL A 1 89 ? 13.369 -2.746 -5.051 1.00 97.06 89 VAL A C 1
ATOM 719 O O . VAL A 1 89 ? 13.387 -1.641 -5.598 1.00 97.06 89 VAL A O 1
ATOM 722 N N . ILE A 1 90 ? 12.236 -3.448 -4.910 1.00 97.19 90 ILE A N 1
ATOM 723 C CA . ILE A 1 90 ? 10.917 -2.920 -5.299 1.00 97.19 90 ILE A CA 1
ATOM 724 C C . ILE A 1 90 ? 10.619 -1.638 -4.518 1.00 97.19 90 ILE A C 1
ATOM 726 O O . ILE A 1 90 ? 10.297 -0.618 -5.133 1.00 97.19 90 ILE A O 1
ATOM 730 N N . LEU A 1 91 ? 10.768 -1.669 -3.190 1.00 96.44 91 LEU A N 1
ATOM 731 C CA . LEU A 1 91 ? 10.492 -0.522 -2.325 1.00 96.44 91 LEU A CA 1
ATOM 732 C C . LEU A 1 91 ? 11.379 0.675 -2.688 1.00 96.44 91 LEU A C 1
ATOM 734 O O . LEU A 1 91 ? 10.876 1.763 -2.982 1.00 96.44 91 LEU A O 1
ATOM 738 N N . HIS A 1 92 ? 12.696 0.468 -2.755 1.00 97.06 92 HIS A N 1
ATOM 739 C CA . HIS A 1 92 ? 13.640 1.530 -3.104 1.00 97.06 92 HIS A CA 1
ATOM 740 C C . HIS A 1 92 ? 13.411 2.078 -4.519 1.00 97.06 92 HIS A C 1
ATOM 742 O O . HIS A 1 92 ? 13.485 3.291 -4.737 1.00 97.06 92 HIS A O 1
ATOM 748 N N . SER A 1 93 ? 13.077 1.216 -5.484 1.00 96.44 93 SER A N 1
ATOM 749 C CA . SER A 1 93 ? 12.745 1.642 -6.849 1.00 96.44 93 SER A CA 1
ATOM 750 C C . SER A 1 93 ? 11.449 2.450 -6.893 1.00 96.44 93 SER A C 1
ATOM 752 O O . SER A 1 93 ? 11.367 3.424 -7.646 1.00 96.44 93 SER A O 1
ATOM 754 N N . GLY A 1 94 ? 10.455 2.092 -6.076 1.00 96.50 94 GLY A N 1
ATOM 755 C CA . GLY A 1 94 ? 9.213 2.844 -5.911 1.00 96.50 94 GLY A CA 1
ATOM 756 C C . GLY A 1 94 ? 9.463 4.259 -5.387 1.00 96.50 94 GLY A C 1
ATOM 757 O O . GLY A 1 94 ? 9.038 5.226 -6.023 1.00 96.50 94 GLY A O 1
ATOM 758 N N . ILE A 1 95 ? 10.237 4.384 -4.301 1.00 97.75 95 ILE A N 1
ATOM 759 C CA . ILE A 1 95 ? 10.630 5.675 -3.709 1.00 97.75 95 ILE A CA 1
ATOM 760 C C . ILE A 1 95 ? 11.375 6.531 -4.737 1.00 97.75 95 ILE A C 1
ATOM 762 O O . ILE A 1 95 ? 10.999 7.676 -4.991 1.00 97.75 95 ILE A O 1
ATOM 766 N N . LYS A 1 96 ? 12.387 5.958 -5.397 1.00 97.81 96 LYS A N 1
ATOM 767 C CA . LYS A 1 96 ? 13.162 6.655 -6.429 1.00 97.81 96 LYS A CA 1
ATOM 768 C C . LYS A 1 96 ? 12.285 7.125 -7.589 1.00 97.81 96 LYS A C 1
ATOM 770 O O . LYS A 1 96 ? 12.432 8.250 -8.058 1.00 97.81 96 LYS A O 1
ATOM 775 N N . THR A 1 97 ? 11.354 6.288 -8.044 1.00 97.56 97 THR A N 1
ATOM 776 C CA . THR A 1 97 ? 10.428 6.644 -9.129 1.00 97.56 97 THR A CA 1
ATOM 777 C C . THR A 1 97 ? 9.517 7.802 -8.722 1.00 97.56 97 THR A C 1
ATOM 779 O O . THR A 1 97 ? 9.243 8.681 -9.539 1.00 97.56 97 THR A O 1
ATOM 782 N N . LEU A 1 98 ? 9.052 7.834 -7.469 1.00 98.19 98 LEU A N 1
ATOM 783 C CA . LEU A 1 98 ? 8.245 8.939 -6.951 1.00 98.19 98 LEU A CA 1
ATOM 784 C C . LEU A 1 98 ? 9.055 10.242 -6.876 1.00 98.19 98 LEU A C 1
ATOM 786 O O . LEU A 1 98 ? 8.587 11.270 -7.360 1.00 98.19 98 LEU A O 1
ATOM 790 N N . GLN A 1 99 ? 10.290 10.185 -6.369 1.00 98.06 99 GLN A N 1
ATOM 791 C CA . GLN A 1 99 ? 11.207 11.331 -6.334 1.00 98.06 99 GLN A CA 1
ATOM 792 C C . GLN A 1 99 ? 11.484 11.888 -7.734 1.00 98.06 99 GLN A C 1
ATOM 794 O O . GLN A 1 99 ? 11.424 13.095 -7.940 1.00 98.06 99 GLN A O 1
ATOM 799 N N . GLN A 1 100 ? 11.735 11.017 -8.715 1.00 98.06 100 GLN A N 1
ATOM 800 C CA . GLN A 1 100 ? 11.959 11.425 -10.105 1.00 98.06 100 GLN A CA 1
ATOM 801 C C . GLN A 1 100 ? 10.730 12.104 -10.715 1.00 98.06 100 GLN A C 1
ATOM 803 O O . GLN A 1 100 ? 10.869 13.092 -11.431 1.00 98.06 100 GLN A O 1
ATOM 808 N N . LYS A 1 101 ? 9.523 11.611 -10.412 1.00 97.25 101 LYS A N 1
ATOM 809 C CA . LYS A 1 101 ? 8.278 12.250 -10.862 1.00 97.25 101 LYS A CA 1
ATOM 810 C C . LYS A 1 101 ? 8.094 13.630 -10.242 1.00 97.25 101 LYS A C 1
ATOM 812 O O . LYS A 1 101 ? 7.750 14.560 -10.962 1.00 97.25 101 LYS A O 1
ATOM 817 N N . LEU A 1 102 ? 8.352 13.771 -8.942 1.00 97.75 102 LEU A N 1
ATOM 818 C CA . LEU A 1 102 ? 8.292 15.064 -8.261 1.00 97.75 102 LEU A CA 1
ATOM 819 C C . LEU A 1 102 ? 9.322 16.047 -8.833 1.00 97.75 102 LEU A C 1
ATOM 821 O O . LEU A 1 102 ? 8.972 17.177 -9.157 1.00 97.75 102 LEU A O 1
ATOM 825 N N . ALA A 1 103 ? 10.567 15.603 -9.017 1.00 97.12 103 ALA A N 1
ATOM 826 C CA . ALA A 1 103 ? 11.618 16.411 -9.628 1.00 97.12 103 ALA A CA 1
ATOM 827 C C . ALA A 1 103 ? 11.233 16.874 -11.042 1.00 97.12 103 ALA A C 1
ATOM 829 O O . ALA A 1 103 ? 11.448 18.034 -11.379 1.00 97.12 103 ALA A O 1
ATOM 830 N N . GLY A 1 104 ? 10.595 16.006 -11.836 1.00 96.62 104 GLY A N 1
ATOM 831 C CA . GLY A 1 104 ? 10.066 16.374 -13.150 1.00 96.62 104 GLY A CA 1
ATOM 832 C C . GLY A 1 104 ? 9.006 17.479 -13.083 1.00 96.62 104 GLY A C 1
ATOM 833 O O . GLY A 1 104 ? 9.044 18.410 -13.883 1.00 96.62 104 GLY A O 1
ATOM 834 N N . VAL A 1 105 ? 8.101 17.431 -12.098 1.00 96.44 105 VAL A N 1
ATOM 835 C CA . VAL A 1 105 ? 7.111 18.503 -11.881 1.00 96.44 105 VAL A CA 1
ATOM 836 C C . VAL A 1 105 ? 7.795 19.817 -11.501 1.00 96.44 105 VAL A C 1
ATOM 838 O O . VAL A 1 105 ? 7.480 20.850 -12.088 1.00 96.44 105 VAL A O 1
ATOM 841 N N . ILE A 1 106 ? 8.751 19.786 -10.567 1.00 95.19 106 ILE A N 1
ATOM 842 C CA . ILE A 1 106 ? 9.509 20.978 -10.151 1.00 95.19 106 ILE A CA 1
ATOM 843 C C . ILE A 1 106 ? 10.226 21.592 -11.354 1.00 95.19 106 ILE A C 1
ATOM 845 O O . ILE A 1 106 ? 10.090 22.787 -11.596 1.00 95.19 106 ILE A O 1
ATOM 849 N N . GLN A 1 107 ? 10.926 20.773 -12.141 1.00 95.38 107 GLN A N 1
ATOM 850 C CA . GLN A 1 107 ? 11.644 21.232 -13.325 1.00 95.38 107 GLN A CA 1
ATOM 851 C C . GLN A 1 107 ? 10.706 21.916 -14.325 1.00 95.38 107 GLN A C 1
ATOM 853 O O . GLN A 1 107 ? 11.023 23.008 -14.785 1.00 95.38 107 GLN A O 1
ATOM 858 N N . HIS A 1 108 ? 9.539 21.332 -14.618 1.00 93.25 108 HIS A N 1
ATOM 859 C CA . HIS A 1 108 ? 8.567 21.936 -15.535 1.00 93.25 108 HIS A CA 1
ATOM 860 C C . HIS A 1 108 ? 8.011 23.274 -15.026 1.00 93.25 108 HIS A C 1
ATOM 862 O O . HIS A 1 108 ? 7.789 24.197 -15.813 1.00 93.25 108 HIS A O 1
ATOM 868 N N . LEU A 1 109 ? 7.786 23.407 -13.717 1.00 92.19 109 LEU A N 1
ATOM 869 C CA . LEU A 1 109 ? 7.336 24.666 -13.122 1.00 92.19 109 LEU A CA 1
ATOM 870 C C . LEU A 1 109 ? 8.438 25.727 -13.154 1.00 92.19 109 LEU A C 1
ATOM 872 O O . LEU A 1 109 ? 8.167 26.871 -13.515 1.00 92.19 109 LEU A O 1
ATOM 876 N N . SER A 1 110 ? 9.681 25.352 -12.848 1.00 89.88 110 SER A N 1
ATOM 877 C CA . SER A 1 110 ? 10.834 26.246 -12.958 1.00 89.88 110 SER A CA 1
ATOM 878 C C . SER A 1 110 ? 11.013 26.742 -14.390 1.00 89.88 110 SER A C 1
ATOM 880 O O . SER A 1 110 ? 11.070 27.948 -14.592 1.00 89.88 110 SER A O 1
ATOM 882 N N . THR A 1 111 ? 10.984 25.856 -15.392 1.00 84.06 111 THR A N 1
ATOM 883 C CA . THR A 1 111 ? 11.092 26.266 -16.802 1.00 84.06 111 THR A CA 1
ATOM 884 C C . THR A 1 111 ? 9.921 27.141 -17.244 1.00 84.06 111 THR A C 1
ATOM 886 O O . THR A 1 111 ? 10.110 28.061 -18.024 1.00 84.06 111 THR A O 1
ATOM 889 N N . THR A 1 112 ? 8.710 26.906 -16.732 1.00 71.69 112 THR A N 1
ATOM 890 C CA . THR A 1 112 ? 7.544 27.750 -17.055 1.00 71.69 112 THR A CA 1
ATOM 891 C C . THR A 1 112 ? 7.661 29.146 -16.436 1.00 71.69 112 THR A C 1
ATOM 893 O O . THR A 1 112 ? 7.225 30.125 -17.035 1.00 71.69 112 THR A O 1
ATOM 896 N N . THR A 1 113 ? 8.264 29.251 -15.250 1.00 62.78 113 THR A N 1
ATOM 897 C CA . THR A 1 113 ? 8.447 30.526 -14.538 1.00 62.78 113 THR A CA 1
ATOM 898 C C . THR A 1 113 ? 9.609 31.338 -15.124 1.00 62.78 113 THR A C 1
ATOM 900 O O . THR A 1 113 ? 9.527 32.562 -15.186 1.00 62.78 113 THR A O 1
ATOM 903 N N . ASP A 1 114 ? 10.651 30.666 -15.624 1.00 56.19 114 ASP A N 1
ATOM 904 C CA . ASP A 1 114 ? 11.814 31.290 -16.277 1.00 56.19 114 ASP A CA 1
ATOM 905 C C . ASP A 1 114 ? 11.485 31.817 -17.691 1.00 56.19 114 ASP A C 1
ATOM 907 O O . ASP A 1 114 ? 12.051 32.801 -18.158 1.00 56.19 114 ASP A O 1
ATOM 911 N N . MET A 1 115 ? 10.453 31.261 -18.341 1.00 56.28 115 MET A N 1
ATOM 912 C CA . MET A 1 115 ? 9.886 31.796 -19.592 1.00 56.28 115 MET A CA 1
ATOM 913 C C . MET A 1 115 ? 9.092 33.107 -19.401 1.00 56.28 115 MET A C 1
ATOM 915 O O . MET A 1 115 ? 8.539 33.646 -20.360 1.00 56.28 115 MET A O 1
ATOM 919 N N . GLY A 1 116 ? 9.046 33.656 -18.180 1.00 51.09 116 GLY A N 1
ATOM 920 C CA . GLY A 1 116 ? 8.482 34.971 -17.865 1.00 51.09 116 GLY A CA 1
ATOM 921 C C . GLY A 1 116 ? 9.357 36.168 -18.265 1.00 51.09 116 GLY A C 1
ATOM 922 O O . GLY A 1 116 ? 8.964 37.307 -17.993 1.00 51.09 116 GLY A O 1
ATOM 923 N N . HIS A 1 117 ? 10.523 35.955 -18.893 1.00 46.72 117 HIS A N 1
ATOM 924 C CA . HIS A 1 117 ? 11.389 37.065 -19.304 1.00 46.72 117 HIS A CA 1
ATOM 925 C C . HIS A 1 117 ? 12.156 36.928 -20.625 1.00 46.72 117 HIS A C 1
ATOM 927 O O . HIS A 1 117 ? 13.089 37.694 -20.821 1.00 46.72 117 HIS A O 1
ATOM 933 N N . GLU A 1 118 ? 11.761 36.071 -21.573 1.00 45.25 118 GLU A N 1
ATOM 934 C CA . GLU A 1 118 ? 12.339 36.123 -22.931 1.00 45.25 118 GLU A CA 1
ATOM 935 C C . GLU A 1 118 ? 11.291 35.886 -24.030 1.00 45.25 118 GLU A C 1
ATOM 937 O O . GLU A 1 118 ? 11.193 34.827 -24.644 1.00 45.25 118 GLU A O 1
ATOM 942 N N . ILE A 1 119 ? 10.532 36.938 -24.354 1.00 52.19 119 ILE A N 1
ATOM 943 C CA . ILE A 1 119 ? 10.134 37.154 -25.749 1.00 52.19 119 ILE A CA 1
ATOM 944 C C . ILE A 1 119 ? 11.319 37.857 -26.407 1.00 52.19 119 ILE A C 1
ATOM 946 O O . ILE A 1 119 ? 11.421 39.078 -26.314 1.00 52.19 119 ILE A O 1
ATOM 950 N N . ASN A 1 120 ? 12.234 37.090 -27.007 1.00 44.03 120 ASN A N 1
ATOM 951 C CA . ASN A 1 120 ? 12.870 37.374 -28.302 1.00 44.03 120 ASN A CA 1
ATOM 952 C C . ASN A 1 120 ? 14.116 36.508 -28.527 1.00 44.03 120 ASN A C 1
ATOM 954 O O . ASN A 1 120 ? 15.120 36.679 -27.848 1.00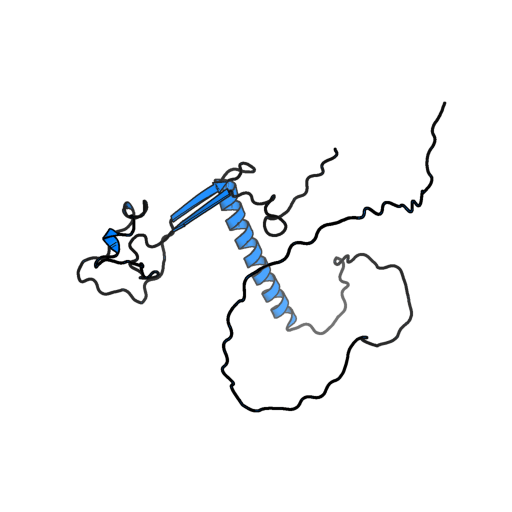 44.03 120 ASN A O 1
ATOM 958 N N . GLY A 1 121 ? 14.098 35.730 -29.613 1.00 39.97 121 GLY A N 1
ATOM 959 C CA . GLY A 1 121 ? 15.324 35.428 -30.356 1.00 39.97 121 GLY A CA 1
ATOM 960 C C . GLY A 1 121 ? 15.672 33.953 -30.498 1.00 39.97 121 GLY A C 1
ATOM 961 O O . GLY A 1 121 ? 16.495 33.438 -29.763 1.00 39.97 121 GLY A O 1
ATOM 962 N N . ALA A 1 122 ? 15.091 33.327 -31.523 1.00 48.91 122 ALA A N 1
ATOM 963 C CA . ALA A 1 122 ? 15.731 32.340 -32.398 1.00 48.91 122 ALA A CA 1
ATOM 964 C C . ALA A 1 122 ? 16.820 31.423 -31.791 1.00 48.91 122 ALA A C 1
ATOM 966 O O . ALA A 1 122 ? 17.992 31.783 -31.721 1.00 48.91 122 ALA A O 1
ATOM 967 N N . GLY A 1 123 ? 16.461 30.166 -31.537 1.00 40.12 123 GLY A N 1
ATOM 968 C CA . GLY A 1 123 ? 17.414 29.076 -31.339 1.00 40.12 123 GLY A CA 1
ATOM 969 C C . GLY A 1 123 ? 16.721 27.745 -31.593 1.00 40.12 123 GLY A C 1
ATOM 970 O O . GLY A 1 123 ? 15.696 27.465 -30.986 1.00 40.12 123 GLY A O 1
ATOM 971 N N . ALA A 1 124 ? 17.224 26.984 -32.559 1.00 46.97 124 ALA A N 1
ATOM 972 C CA . ALA A 1 124 ? 16.621 25.764 -33.076 1.00 46.97 124 ALA A CA 1
ATOM 973 C C . ALA A 1 124 ? 16.453 24.673 -31.999 1.00 46.97 124 ALA A C 1
ATOM 975 O O . ALA A 1 124 ? 17.425 24.280 -31.358 1.00 46.97 124 ALA A O 1
ATOM 976 N N . ASP A 1 125 ? 15.224 24.174 -31.856 1.00 42.09 125 ASP A N 1
ATOM 977 C CA . ASP A 1 125 ? 14.895 22.932 -31.151 1.00 42.09 125 ASP A CA 1
ATOM 978 C C . ASP A 1 125 ? 15.386 21.736 -31.983 1.00 42.09 125 ASP A C 1
ATOM 980 O O . ASP A 1 125 ? 14.855 21.442 -33.055 1.00 42.09 125 ASP A O 1
ATOM 984 N N . ASP A 1 126 ? 16.440 21.084 -31.495 1.00 50.44 126 ASP A N 1
ATOM 985 C CA . ASP A 1 126 ? 16.863 19.743 -31.889 1.00 50.44 126 ASP A CA 1
ATOM 986 C C . ASP A 1 126 ? 16.413 18.770 -30.790 1.00 50.44 126 ASP A C 1
ATOM 988 O O . ASP A 1 126 ? 16.945 18.796 -29.678 1.00 50.44 126 ASP A O 1
ATOM 992 N N . GLY A 1 127 ? 15.432 17.911 -31.088 1.00 44.94 127 GLY A N 1
ATOM 993 C CA . GLY A 1 127 ? 15.147 16.750 -30.239 1.00 44.94 127 GLY A CA 1
ATOM 994 C C . GLY A 1 127 ? 13.745 16.143 -30.305 1.00 44.94 127 GLY A C 1
ATOM 995 O O . GLY A 1 127 ? 13.586 14.972 -29.952 1.00 44.94 127 GLY A O 1
ATOM 996 N N . ALA A 1 128 ? 12.725 16.857 -30.784 1.00 40.97 128 ALA A N 1
ATOM 997 C CA . ALA A 1 128 ? 11.365 16.319 -30.883 1.00 40.97 128 ALA A CA 1
ATOM 998 C C . ALA A 1 128 ? 11.122 15.581 -32.216 1.00 40.97 128 ALA A C 1
ATOM 1000 O O . ALA A 1 128 ? 10.418 16.063 -33.100 1.00 40.97 128 ALA A O 1
ATOM 1001 N N . MET A 1 129 ? 11.672 14.374 -32.376 1.00 45.53 129 MET A N 1
ATOM 1002 C CA . MET A 1 129 ? 11.377 13.538 -33.551 1.00 45.53 129 MET A CA 1
ATOM 1003 C C . MET A 1 129 ? 10.009 12.849 -33.418 1.00 45.53 129 MET A C 1
ATOM 1005 O O . MET A 1 129 ? 9.905 11.659 -33.120 1.00 45.53 129 MET A O 1
ATOM 1009 N N . THR A 1 130 ? 8.944 13.609 -33.684 1.00 48.88 130 THR A N 1
ATOM 1010 C CA . THR A 1 130 ? 7.718 13.045 -34.268 1.00 48.88 130 THR A CA 1
ATOM 1011 C C . THR A 1 130 ? 8.081 12.517 -35.664 1.00 48.88 130 THR A C 1
ATOM 1013 O O . THR A 1 130 ? 8.744 13.238 -36.411 1.00 48.88 130 THR A O 1
ATOM 1016 N N . PRO A 1 131 ? 7.715 11.280 -36.048 1.00 46.19 131 PRO A N 1
ATOM 1017 C CA . PRO A 1 131 ? 8.039 10.765 -37.375 1.00 46.19 131 PRO A CA 1
ATOM 1018 C C . PRO A 1 131 ? 7.424 11.646 -38.479 1.00 46.19 131 PRO A C 1
ATOM 1020 O O . PRO A 1 131 ? 6.255 12.016 -38.357 1.00 46.19 131 PRO A O 1
ATOM 1023 N N . PRO A 1 132 ? 8.165 11.976 -39.552 1.00 45.06 132 PRO A N 1
ATOM 1024 C CA . PRO A 1 132 ? 7.647 12.803 -40.635 1.00 45.06 132 PRO A CA 1
ATOM 1025 C C . PRO A 1 132 ? 6.606 12.033 -41.462 1.00 45.06 132 PRO A C 1
ATOM 1027 O O . PRO A 1 132 ? 6.890 10.964 -42.004 1.00 45.06 132 PRO A O 1
ATOM 1030 N N . ASP A 1 133 ? 5.405 12.601 -41.558 1.00 40.47 133 ASP A N 1
ATOM 1031 C CA . ASP A 1 133 ? 4.326 12.165 -42.449 1.00 40.47 133 ASP A CA 1
ATOM 1032 C C . ASP A 1 133 ? 4.658 12.561 -43.906 1.00 40.47 133 ASP A C 1
ATOM 1034 O O . ASP A 1 133 ? 4.922 13.743 -44.171 1.00 40.47 133 ASP A O 1
ATOM 1038 N N . PRO A 1 134 ? 4.719 11.623 -44.873 1.00 45.41 134 PRO A N 1
ATOM 1039 C CA . PRO A 1 134 ? 5.100 11.949 -46.233 1.00 45.41 134 PRO A CA 1
ATOM 1040 C C . PRO A 1 134 ? 3.878 12.398 -47.040 1.00 45.41 134 PRO A C 1
ATOM 1042 O O . PRO A 1 134 ? 3.196 11.597 -47.672 1.00 45.41 134 PRO A O 1
ATOM 1045 N N . GLY A 1 135 ? 3.697 13.714 -47.128 1.00 39.31 135 GLY A N 1
ATOM 1046 C CA . GLY A 1 135 ? 3.083 14.332 -48.300 1.00 39.31 135 GLY A CA 1
ATOM 1047 C C . GLY A 1 135 ? 1.824 15.144 -48.027 1.00 39.31 135 GLY A C 1
ATOM 1048 O O . GLY A 1 135 ? 0.732 14.618 -47.880 1.00 39.31 135 GLY A O 1
ATOM 1049 N N . THR A 1 136 ? 1.944 16.464 -48.117 1.00 37.12 136 THR A N 1
ATOM 1050 C CA . THR A 1 136 ? 1.495 17.245 -49.284 1.00 37.12 136 THR A CA 1
ATOM 1051 C C . THR A 1 136 ? 1.650 18.726 -48.955 1.00 37.12 136 THR A C 1
ATOM 1053 O O . THR A 1 136 ? 1.053 19.258 -48.026 1.00 37.12 136 THR A O 1
ATOM 1056 N N . ALA A 1 137 ? 2.495 19.406 -49.725 1.00 40.34 137 ALA A N 1
ATOM 1057 C CA . ALA A 1 137 ? 2.535 20.855 -49.744 1.00 40.34 137 ALA A CA 1
ATOM 1058 C C . ALA A 1 137 ? 1.299 21.357 -50.498 1.00 40.34 137 ALA A C 1
ATOM 1060 O O . ALA A 1 137 ? 1.225 21.164 -51.706 1.00 40.34 137 ALA A O 1
ATOM 1061 N N . TYR A 1 138 ? 0.357 21.999 -49.808 1.00 31.36 138 TYR A N 1
ATOM 1062 C CA . TYR A 1 138 ? -0.371 23.157 -50.335 1.00 31.36 138 TYR A CA 1
ATOM 1063 C C . TYR A 1 138 ? -1.096 23.878 -49.195 1.00 31.36 138 TYR A C 1
ATOM 1065 O O . TYR A 1 138 ? -1.819 23.268 -48.412 1.00 31.36 138 TYR A O 1
ATOM 1073 N N . GLY A 1 139 ? -0.845 25.182 -49.077 1.00 35.81 139 GLY A N 1
ATOM 1074 C CA . GLY A 1 139 ? -1.386 26.027 -48.021 1.00 35.81 139 GLY A CA 1
ATOM 1075 C C . GLY A 1 139 ? -2.907 26.173 -48.072 1.00 35.81 139 GLY A C 1
ATOM 1076 O O . GLY A 1 139 ? -3.525 26.131 -49.133 1.00 35.81 139 GLY A O 1
ATOM 1077 N N . GLY A 1 140 ? -3.487 26.409 -46.901 1.00 32.59 140 GLY A N 1
ATOM 1078 C CA . GLY A 1 140 ? -4.894 26.750 -46.743 1.00 32.59 140 GLY A CA 1
ATOM 1079 C C . GLY A 1 140 ? -5.312 26.583 -45.293 1.00 32.59 140 GLY A C 1
ATOM 1080 O O . GLY A 1 140 ? -5.428 25.468 -44.799 1.00 32.59 140 GLY A O 1
ATOM 1081 N N . GLN A 1 141 ? -5.510 27.699 -44.597 1.00 46.09 141 GLN A N 1
ATOM 1082 C CA . GLN A 1 141 ? -6.171 27.692 -43.301 1.00 46.09 141 GLN A CA 1
ATOM 1083 C C . GLN A 1 141 ? -7.593 27.148 -43.454 1.00 46.09 141 GLN A C 1
ATOM 1085 O O . GLN A 1 141 ? -8.403 27.780 -44.124 1.00 46.09 141 GLN A O 1
ATOM 1090 N N . GLN A 1 142 ? -7.904 26.026 -42.805 1.00 36.22 142 GLN A N 1
ATOM 1091 C CA . GLN A 1 142 ? -9.252 25.723 -42.322 1.00 36.22 142 GLN A CA 1
ATOM 1092 C C . GLN A 1 142 ? -9.242 24.499 -41.405 1.00 36.22 142 GLN A C 1
ATOM 1094 O O . GLN A 1 142 ? -8.882 23.395 -41.804 1.00 36.22 142 GLN A O 1
ATOM 1099 N N . THR A 1 143 ? -9.676 24.706 -40.164 1.00 44.66 143 THR A N 1
ATOM 1100 C CA . THR A 1 143 ? -10.155 23.649 -39.277 1.00 44.66 143 THR A CA 1
ATOM 1101 C C . THR A 1 143 ? -11.472 23.107 -39.839 1.00 44.66 143 THR A C 1
ATOM 1103 O O . THR A 1 143 ? -12.396 23.867 -40.128 1.00 44.66 143 THR A O 1
ATOM 1106 N N . ALA A 1 144 ? -11.549 21.790 -40.029 1.00 36.78 144 ALA A N 1
ATOM 1107 C CA . ALA A 1 144 ? -12.693 21.111 -40.628 1.00 36.78 144 ALA A CA 1
ATOM 1108 C C . ALA A 1 144 ? -13.348 20.153 -39.619 1.00 36.78 144 ALA A C 1
ATOM 1110 O O . ALA A 1 144 ? -12.680 19.281 -39.073 1.00 36.78 144 ALA A O 1
ATOM 1111 N N . TYR A 1 145 ? -14.669 20.325 -39.471 1.00 32.09 145 TYR A N 1
ATOM 1112 C CA . TYR A 1 145 ? -15.657 19.573 -38.678 1.00 32.09 145 TYR A CA 1
ATOM 1113 C C . TYR A 1 145 ? -15.641 19.806 -37.163 1.00 32.09 145 TYR A C 1
ATOM 1115 O O . TYR A 1 145 ? -14.771 19.324 -36.455 1.00 32.09 145 TYR A O 1
ATOM 1123 N N . GLY A 1 146 ? -16.617 20.481 -36.558 1.00 35.72 146 GLY A N 1
ATOM 1124 C CA . GLY A 1 146 ? -17.937 20.971 -36.987 1.00 35.72 146 GLY A CA 1
ATOM 1125 C C . GLY A 1 146 ? -18.704 21.303 -35.694 1.00 35.72 146 GLY A C 1
ATOM 1126 O O . GLY A 1 146 ? -18.368 20.780 -34.641 1.00 35.72 146 GLY A O 1
ATOM 1127 N N . GLY A 1 147 ? -19.703 22.164 -35.603 1.00 34.78 147 GLY A N 1
ATOM 1128 C CA . GLY A 1 147 ? -20.462 22.999 -36.515 1.00 34.78 147 GLY A CA 1
ATOM 1129 C C . GLY A 1 147 ? -21.349 23.852 -35.596 1.00 34.78 147 GLY A C 1
ATOM 1130 O O . GLY A 1 147 ? -21.722 23.412 -34.507 1.00 34.78 147 GLY A O 1
ATOM 1131 N N . GLY A 1 148 ? -21.595 25.101 -35.982 1.00 36.38 148 GLY A N 1
ATOM 1132 C CA . GLY A 1 148 ? -22.270 26.089 -35.146 1.00 36.38 148 GLY A CA 1
ATOM 1133 C C . GLY A 1 148 ? -23.694 25.698 -34.749 1.00 36.38 148 GLY A C 1
ATOM 1134 O O . GLY A 1 148 ? -24.482 25.231 -35.566 1.00 36.38 148 GLY A O 1
ATOM 1135 N N . GLY A 1 149 ? -24.022 25.964 -33.488 1.00 34.72 149 GLY A N 1
ATOM 1136 C CA . GLY A 1 149 ? -25.372 25.923 -32.946 1.00 34.72 149 GLY A CA 1
ATOM 1137 C C . GLY A 1 149 ? -25.444 26.864 -31.750 1.00 34.72 149 GLY A C 1
ATOM 1138 O O . GLY A 1 149 ? -24.820 26.632 -30.722 1.00 34.72 149 GLY A O 1
ATOM 1139 N N . THR A 1 150 ? -26.142 27.972 -31.938 1.00 34.75 150 THR A N 1
ATOM 1140 C CA . THR A 1 150 ? -26.361 29.077 -31.001 1.00 34.75 150 THR A CA 1
ATOM 1141 C C . THR A 1 150 ? -27.047 28.648 -29.699 1.00 34.75 150 THR A C 1
ATOM 1143 O O . THR A 1 150 ? -28.070 27.969 -29.734 1.00 34.75 150 THR A O 1
ATOM 1146 N N . THR A 1 151 ? -26.536 29.120 -28.562 1.00 35.78 151 THR A N 1
ATOM 1147 C CA . THR A 1 151 ? -27.169 29.062 -27.232 1.00 35.78 151 THR A CA 1
ATOM 1148 C C . THR A 1 151 ? -28.484 29.859 -27.191 1.00 35.78 151 THR A C 1
ATOM 1150 O O . THR A 1 151 ? -28.539 30.961 -27.740 1.00 35.78 151 THR A O 1
ATOM 1153 N N . PRO A 1 152 ? -29.525 29.353 -26.503 1.00 42.28 152 PRO A N 1
ATOM 1154 C CA . PRO A 1 152 ? -30.095 30.094 -25.364 1.00 42.28 152 PRO A CA 1
ATOM 1155 C C . PRO A 1 152 ? -30.408 29.144 -24.181 1.00 42.28 152 PRO A C 1
ATOM 1157 O O . PRO A 1 152 ? -30.982 28.079 -24.356 1.00 42.28 152 PRO A O 1
ATOM 1160 N N . ALA A 1 153 ? -29.838 29.368 -22.996 1.00 30.08 153 ALA A N 1
ATOM 1161 C CA . ALA A 1 153 ? -30.363 30.207 -21.908 1.00 30.08 153 ALA A CA 1
ATOM 1162 C C . ALA A 1 153 ? -31.463 29.536 -21.044 1.00 30.08 153 ALA A C 1
ATOM 1164 O O . ALA A 1 153 ? -32.584 29.342 -21.486 1.00 30.08 153 ALA A O 1
ATOM 1165 N N . TYR A 1 154 ? -31.080 29.249 -19.791 1.00 27.98 154 TYR A N 1
ATOM 1166 C CA . TYR A 1 154 ? -31.823 29.344 -18.519 1.00 27.98 154 TYR A CA 1
ATOM 1167 C C . TYR A 1 154 ? -33.291 28.868 -18.425 1.00 27.98 154 TYR A C 1
ATOM 1169 O O . TYR A 1 154 ? -34.194 29.505 -18.957 1.00 27.98 154 TYR A O 1
ATOM 1177 N N . GLY A 1 155 ? -33.541 27.886 -17.543 1.00 30.09 155 GLY A N 1
ATOM 1178 C CA . GLY A 1 155 ? -34.797 27.821 -16.781 1.00 30.09 155 GLY A CA 1
ATOM 1179 C C . GLY A 1 155 ? -35.433 26.439 -16.597 1.00 30.09 155 GLY A C 1
ATOM 1180 O O . GLY A 1 155 ? -36.067 25.932 -17.508 1.00 30.09 155 GLY A O 1
ATOM 1181 N N . GLY A 1 156 ? -35.353 25.922 -15.364 1.00 30.19 156 GLY A N 1
ATOM 1182 C CA . GLY A 1 156 ? -36.497 25.362 -14.626 1.00 30.19 156 GLY A CA 1
ATOM 1183 C C . GLY A 1 156 ? -37.027 23.957 -14.955 1.00 30.19 156 GLY A C 1
ATOM 1184 O O . GLY A 1 156 ? -37.471 23.683 -16.060 1.00 30.19 156 GLY A O 1
ATOM 1185 N N . GLY A 1 157 ? -37.164 23.135 -13.906 1.00 33.81 157 GLY A N 1
ATOM 1186 C CA . GLY A 1 157 ? -38.296 22.204 -13.786 1.00 33.81 157 GLY A CA 1
ATOM 1187 C C . GLY A 1 157 ? -37.954 20.719 -13.677 1.00 33.81 157 GLY A C 1
ATOM 1188 O O . GLY A 1 157 ? -37.693 20.046 -14.663 1.00 33.81 157 GLY A O 1
ATOM 1189 N N . THR A 1 158 ? -38.038 20.201 -12.454 1.00 40.12 158 THR A N 1
ATOM 1190 C CA . THR A 1 158 ? -38.035 18.778 -12.075 1.00 40.12 158 THR A CA 1
ATOM 1191 C C . THR A 1 158 ? -39.197 17.981 -12.681 1.00 40.12 158 THR A C 1
ATOM 1193 O O . THR A 1 158 ? -40.305 18.509 -12.749 1.00 40.12 158 THR A O 1
ATOM 1196 N N . ALA A 1 159 ? -39.016 16.677 -12.927 1.00 37.09 159 ALA A N 1
ATOM 1197 C CA . ALA A 1 159 ? -40.121 15.710 -12.918 1.00 37.09 159 ALA A CA 1
ATOM 1198 C C . ALA A 1 159 ? -39.643 14.307 -12.492 1.00 37.09 159 ALA A C 1
ATOM 1200 O O . ALA A 1 159 ? -38.965 13.600 -13.232 1.00 37.09 159 ALA A O 1
ATOM 1201 N N . TYR A 1 160 ? -40.005 13.947 -11.259 1.00 27.06 160 TYR A N 1
ATOM 1202 C CA . TYR A 1 160 ? -40.044 12.596 -10.693 1.00 27.06 160 TYR A CA 1
ATOM 1203 C C . TYR A 1 160 ? -40.622 11.549 -11.666 1.00 27.06 160 TYR A C 1
ATOM 1205 O O . TYR A 1 160 ? -41.603 11.833 -12.349 1.00 27.06 160 TYR A O 1
ATOM 1213 N N . GLY A 1 161 ? -40.130 10.304 -11.611 1.00 31.48 161 GLY A N 1
ATOM 1214 C CA . GLY A 1 161 ? -40.879 9.161 -12.149 1.00 31.48 161 GLY A CA 1
ATOM 1215 C C . GLY A 1 161 ? -40.078 7.871 -12.308 1.00 31.48 161 GLY A C 1
ATOM 1216 O O . GLY A 1 161 ? -39.475 7.638 -13.346 1.00 31.48 161 GLY A O 1
ATOM 1217 N N . ALA A 1 162 ? -40.105 7.028 -11.278 1.00 31.73 162 ALA A N 1
ATOM 1218 C CA . ALA A 1 162 ? -39.571 5.670 -11.265 1.00 31.73 162 ALA A CA 1
ATOM 1219 C C . ALA A 1 162 ? -40.267 4.730 -12.273 1.00 31.73 162 ALA A C 1
ATOM 1221 O O . ALA A 1 162 ? -41.486 4.787 -12.418 1.00 31.73 162 ALA A O 1
ATOM 1222 N N . ALA A 1 163 ? -39.518 3.790 -12.864 1.00 33.25 163 ALA A N 1
ATOM 1223 C CA . ALA A 1 163 ? -40.045 2.492 -13.297 1.00 33.25 163 ALA A CA 1
ATOM 1224 C C . ALA A 1 163 ? -38.929 1.426 -13.358 1.00 33.2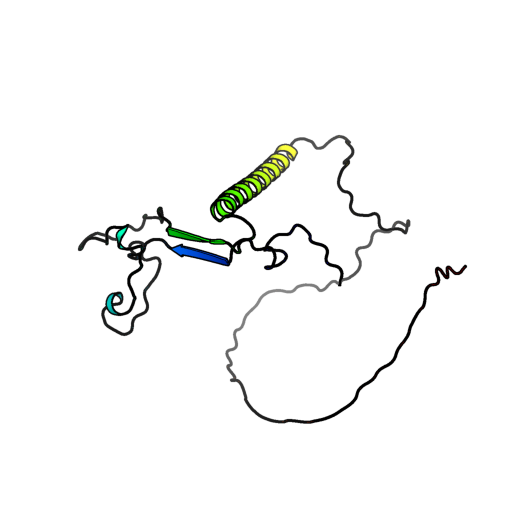5 163 ALA A C 1
ATOM 1226 O O . ALA A 1 163 ? -37.814 1.675 -13.803 1.00 33.25 163 ALA A O 1
ATOM 1227 N N . THR A 1 164 ? -39.278 0.258 -12.836 1.00 35.06 164 THR A N 1
ATOM 1228 C CA . THR A 1 164 ? -38.523 -0.938 -12.432 1.00 35.06 164 THR A CA 1
ATOM 1229 C C . THR A 1 164 ? -38.036 -1.851 -13.580 1.00 35.06 164 THR A C 1
ATOM 1231 O O . THR A 1 164 ? -38.512 -1.725 -14.707 1.00 35.06 164 THR A O 1
ATOM 1234 N N . PRO A 1 165 ? -37.113 -2.809 -13.313 1.00 40.34 165 PRO A N 1
ATOM 1235 C CA . PRO A 1 165 ? -36.567 -3.718 -14.324 1.00 40.34 165 PRO A CA 1
ATOM 1236 C C . PRO A 1 165 ? -37.496 -4.917 -14.579 1.00 40.34 165 PRO A C 1
ATOM 1238 O O . PRO A 1 165 ? -37.944 -5.575 -13.640 1.00 40.34 165 PRO A O 1
ATOM 1241 N N . ALA A 1 166 ? -37.754 -5.232 -15.852 1.00 30.28 166 ALA A N 1
ATOM 1242 C CA . ALA A 1 166 ? -38.535 -6.398 -16.260 1.00 30.28 166 ALA A CA 1
ATOM 1243 C C . ALA A 1 166 ? -37.627 -7.527 -16.779 1.00 30.28 166 ALA A C 1
ATOM 1245 O O . ALA A 1 166 ? -36.833 -7.348 -17.701 1.00 30.28 166 ALA A O 1
ATOM 1246 N N . TYR A 1 167 ? -37.775 -8.691 -16.150 1.00 27.78 167 TYR A N 1
ATOM 1247 C CA . TYR A 1 167 ? -37.130 -9.969 -16.435 1.00 27.78 167 TYR A CA 1
ATOM 1248 C C . TYR A 1 167 ? -37.990 -10.804 -17.397 1.00 27.78 167 TYR A C 1
ATOM 1250 O O . TYR A 1 167 ? -39.199 -10.902 -17.198 1.00 27.78 167 TYR A O 1
ATOM 1258 N N . GLY A 1 168 ? -37.351 -11.496 -18.349 1.00 29.86 168 GLY A N 1
ATOM 1259 C CA . GLY A 1 168 ? -37.836 -12.793 -18.837 1.00 29.86 168 GLY A CA 1
ATOM 1260 C C . GLY A 1 168 ? -38.089 -12.946 -20.343 1.00 29.86 168 GLY A C 1
ATOM 1261 O O . GLY A 1 168 ? -39.063 -12.428 -20.873 1.00 29.86 168 GLY A O 1
ATOM 1262 N N . GLY A 1 169 ? -37.290 -13.827 -20.961 1.00 28.58 169 GLY A N 1
ATOM 1263 C CA . GLY A 1 169 ? -37.803 -14.889 -21.839 1.00 28.58 169 GLY A CA 1
ATOM 1264 C C . GLY A 1 169 ? -37.558 -14.762 -23.348 1.00 28.58 169 GLY A C 1
ATOM 1265 O O . GLY A 1 169 ? -38.138 -13.905 -24.000 1.00 28.58 169 GLY A O 1
ATOM 1266 N N . GLY A 1 170 ? -36.814 -15.722 -23.921 1.00 29.30 170 GLY A N 1
ATOM 1267 C CA . GLY A 1 170 ? -37.006 -16.132 -25.322 1.00 29.30 170 GLY A CA 1
ATOM 1268 C C . GLY A 1 170 ? -35.746 -16.483 -26.116 1.00 29.30 170 GLY A C 1
ATOM 1269 O O . GLY A 1 170 ? -35.160 -15.633 -26.771 1.00 29.30 170 GLY A O 1
ATOM 1270 N N . THR A 1 171 ? -35.373 -17.761 -26.107 1.00 28.56 171 THR A N 1
ATOM 1271 C CA . THR A 1 171 ? -34.392 -18.422 -26.988 1.00 28.56 171 THR A CA 1
ATOM 1272 C C . THR A 1 171 ? -34.784 -18.393 -28.472 1.00 28.56 171 THR A C 1
ATOM 1274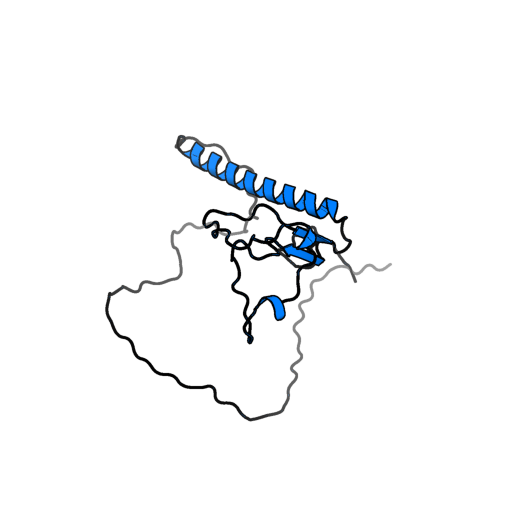 O O . THR A 1 171 ? -35.932 -18.700 -28.787 1.00 28.56 171 THR A O 1
ATOM 1277 N N . ALA A 1 172 ? -33.821 -18.206 -29.386 1.00 31.59 172 ALA A N 1
ATOM 1278 C CA . ALA A 1 172 ? -33.924 -18.693 -30.766 1.00 31.59 172 ALA A CA 1
ATOM 1279 C C . ALA A 1 172 ? -32.543 -19.006 -31.376 1.00 31.59 172 ALA A C 1
ATOM 1281 O O . ALA A 1 172 ? -31.577 -18.262 -31.237 1.00 31.59 172 ALA A O 1
ATOM 1282 N N . TYR A 1 173 ? -32.500 -20.173 -32.006 1.00 26.17 173 TYR A N 1
ATOM 1283 C CA . TYR A 1 173 ? -31.385 -20.936 -32.557 1.00 26.17 173 TYR A CA 1
ATOM 1284 C C . TYR A 1 173 ? -30.981 -20.441 -33.961 1.00 26.17 173 TYR A C 1
ATOM 1286 O O . TYR A 1 173 ? -31.849 -20.036 -34.729 1.00 26.17 173 TYR A O 1
ATOM 1294 N N . GLY A 1 174 ? -29.719 -20.659 -34.352 1.00 28.11 174 GLY A N 1
ATOM 1295 C CA . GLY A 1 174 ? -29.412 -21.103 -35.720 1.00 28.11 174 GLY A CA 1
ATOM 1296 C C . GLY A 1 174 ? -28.573 -20.191 -36.623 1.00 28.11 174 GLY A C 1
ATOM 1297 O O . GLY A 1 174 ? -29.080 -19.247 -37.209 1.00 28.11 174 GLY A O 1
ATOM 1298 N N . GLY A 1 175 ? -27.335 -20.639 -36.870 1.00 28.08 175 GLY A N 1
ATOM 1299 C CA . GLY A 1 175 ? -26.877 -20.951 -38.232 1.00 28.08 175 GLY A CA 1
ATOM 1300 C C . GLY A 1 175 ? -26.100 -19.883 -39.013 1.00 28.08 175 GLY A C 1
ATOM 1301 O O . GLY A 1 175 ? -26.619 -18.818 -39.312 1.00 28.08 175 GLY A O 1
ATOM 1302 N N . GLY A 1 176 ? -24.903 -20.260 -39.484 1.00 30.19 176 GLY A N 1
ATOM 1303 C CA . GLY A 1 176 ? -24.379 -19.763 -40.764 1.00 30.19 176 GLY A CA 1
ATOM 1304 C C . GLY A 1 176 ? -22.949 -19.228 -40.755 1.00 30.19 176 GLY A C 1
ATOM 1305 O O . GLY A 1 176 ? -22.720 -18.033 -40.631 1.00 30.19 176 GLY A O 1
ATOM 1306 N N . THR A 1 177 ? -21.987 -20.121 -40.974 1.00 28.81 177 THR A N 1
ATOM 1307 C CA . THR A 1 177 ? -20.611 -19.838 -41.408 1.00 28.81 177 THR A CA 1
ATOM 1308 C C . THR A 1 177 ? -20.559 -19.077 -42.740 1.00 28.81 177 THR A C 1
ATOM 1310 O O . THR A 1 177 ? -21.234 -19.480 -43.685 1.00 28.81 177 THR A O 1
ATOM 1313 N N . ALA A 1 178 ? -19.664 -18.093 -42.870 1.00 32.94 178 ALA A N 1
ATOM 1314 C CA . ALA A 1 178 ? -19.192 -17.591 -44.163 1.00 32.94 178 ALA A CA 1
ATOM 1315 C C . ALA A 1 178 ? -17.664 -17.418 -44.128 1.00 32.94 178 ALA A C 1
ATOM 1317 O O . ALA A 1 178 ? -17.124 -16.507 -43.507 1.00 32.94 178 ALA A O 1
ATOM 1318 N N . TYR A 1 179 ? -16.988 -18.371 -44.766 1.00 27.88 179 TYR A N 1
ATOM 1319 C CA . TYR A 1 179 ? -15.554 -18.414 -45.032 1.00 27.88 179 TYR A CA 1
ATOM 1320 C C . TYR A 1 179 ? -15.307 -17.828 -46.432 1.00 27.88 179 TYR A C 1
ATOM 1322 O O . TYR A 1 179 ? -16.050 -18.146 -47.358 1.00 27.88 179 TYR A O 1
ATOM 1330 N N . GLY A 1 180 ? -14.248 -17.034 -46.598 1.00 30.25 180 GLY A N 1
ATOM 1331 C CA . GLY A 1 180 ? -13.757 -16.543 -47.894 1.00 30.25 180 GLY A CA 1
ATOM 1332 C C . GLY A 1 180 ? -13.345 -15.074 -47.786 1.00 30.25 180 GLY A C 1
ATOM 1333 O O . GLY A 1 180 ? -14.177 -14.225 -47.513 1.00 30.25 180 GLY A O 1
ATOM 1334 N N . GLY A 1 181 ? -12.084 -14.670 -47.901 1.00 29.03 181 GLY A N 1
ATOM 1335 C CA . GLY A 1 181 ? -10.992 -15.248 -48.671 1.00 29.03 181 GLY A CA 1
ATOM 1336 C C . GLY 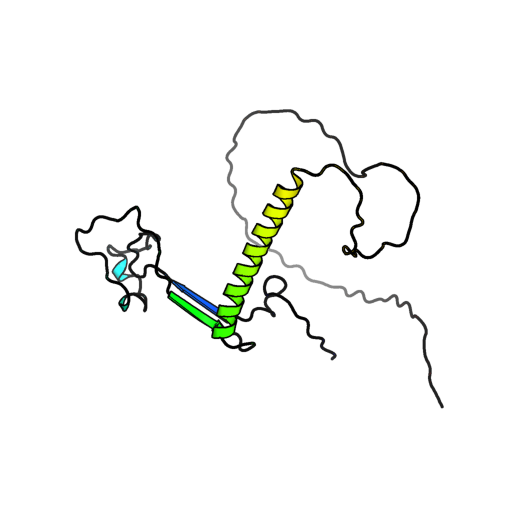A 1 181 ? -10.626 -14.245 -49.761 1.00 29.03 181 GLY A C 1
ATOM 1337 O O . GLY A 1 181 ? -11.197 -14.286 -50.841 1.00 29.03 181 GLY A O 1
ATOM 1338 N N . MET A 1 182 ? -9.691 -13.335 -49.480 1.00 32.19 182 MET A N 1
ATOM 1339 C CA . MET A 1 182 ? -9.064 -12.513 -50.515 1.00 32.19 182 MET A CA 1
ATOM 1340 C C . MET A 1 182 ? -7.599 -12.291 -50.145 1.00 32.19 182 MET A C 1
ATOM 1342 O O . MET A 1 182 ? -7.245 -11.421 -49.353 1.00 32.19 182 MET A O 1
ATOM 1346 N N . GLY A 1 183 ? -6.762 -13.187 -50.668 1.00 30.80 183 GLY A N 1
ATOM 1347 C CA . GLY A 1 183 ? -5.314 -13.100 -50.595 1.00 30.80 183 GLY A CA 1
ATOM 1348 C C . GLY A 1 183 ? -4.776 -12.101 -51.615 1.00 30.80 183 GLY A C 1
ATOM 1349 O O . GLY A 1 183 ? -5.200 -12.087 -52.767 1.00 30.80 183 GLY A O 1
ATOM 1350 N N . GLY A 1 184 ? -3.808 -11.299 -51.181 1.00 34.78 184 GLY A N 1
ATOM 1351 C CA . GLY A 1 184 ? -2.889 -10.565 -52.042 1.00 34.78 184 GLY A CA 1
ATOM 1352 C C . GLY A 1 184 ? -1.470 -11.002 -51.697 1.00 34.78 184 GLY A C 1
ATOM 1353 O O . GLY A 1 184 ? -0.965 -10.677 -50.626 1.00 34.78 184 GLY A O 1
ATOM 1354 N N . ALA A 1 185 ? -0.863 -11.802 -52.572 1.00 37.50 185 ALA A N 1
ATOM 1355 C CA . ALA A 1 185 ? 0.513 -12.267 -52.454 1.00 37.50 185 ALA A CA 1
ATOM 1356 C C . ALA A 1 185 ? 1.492 -11.184 -52.935 1.00 37.50 185 ALA A C 1
ATOM 1358 O O . ALA A 1 185 ? 1.327 -10.638 -54.025 1.00 37.50 185 ALA A O 1
ATOM 1359 N N . THR A 1 186 ? 2.536 -10.917 -52.149 1.00 44.88 186 THR A N 1
ATOM 1360 C CA . THR A 1 186 ? 3.747 -10.202 -52.578 1.00 44.88 186 THR A CA 1
ATOM 1361 C C . THR A 1 186 ? 4.863 -11.212 -52.893 1.00 44.88 186 THR A C 1
ATOM 1363 O O . THR A 1 186 ? 4.934 -12.264 -52.252 1.00 44.88 186 THR A O 1
ATOM 1366 N N . PRO A 1 187 ? 5.728 -10.954 -53.894 1.00 40.50 187 PRO A N 1
ATOM 1367 C CA . PRO A 1 187 ? 6.726 -11.915 -54.353 1.00 40.50 187 PRO A CA 1
ATOM 1368 C C . PRO A 1 187 ? 8.070 -11.674 -53.659 1.00 40.50 187 PRO A C 1
ATOM 1370 O O . PRO A 1 187 ? 8.527 -10.543 -53.658 1.00 40.50 187 PRO A O 1
ATOM 1373 N N . TYR A 1 188 ? 8.739 -12.705 -53.130 1.00 38.91 188 TYR A N 1
ATOM 1374 C CA . TYR A 1 188 ? 10.210 -12.791 -53.146 1.00 38.91 188 TYR A CA 1
ATOM 1375 C C . TYR A 1 188 ? 10.717 -14.178 -52.715 1.00 38.91 188 TYR A C 1
ATOM 1377 O O . TYR A 1 188 ? 10.358 -14.683 -51.656 1.00 38.91 188 TYR A O 1
ATOM 1385 N N . GLY A 1 189 ? 11.629 -14.736 -53.524 1.00 37.72 189 GLY A N 1
ATOM 1386 C CA . GLY A 1 189 ? 12.714 -15.606 -53.053 1.00 37.72 189 GLY A CA 1
ATOM 1387 C C . GLY A 1 189 ? 12.528 -17.123 -53.167 1.00 37.72 189 GLY A C 1
ATOM 1388 O O . GLY A 1 189 ? 12.363 -17.800 -52.158 1.00 37.72 189 GLY A O 1
ATOM 1389 N N . ARG A 1 190 ? 12.684 -17.685 -54.375 1.00 35.47 190 ARG A N 1
ATOM 1390 C CA . ARG A 1 190 ? 13.025 -19.107 -54.573 1.00 35.47 190 ARG A CA 1
ATOM 1391 C C . ARG A 1 190 ? 14.548 -19.231 -54.684 1.00 35.47 190 ARG A C 1
ATOM 1393 O O . ARG A 1 190 ? 15.120 -18.760 -55.659 1.00 35.47 190 ARG A O 1
ATOM 1400 N N . SER A 1 191 ? 15.175 -19.863 -53.693 1.00 38.56 191 SER A N 1
ATOM 1401 C CA . SER A 1 191 ? 16.527 -20.425 -53.791 1.00 38.56 191 SER A CA 1
ATOM 1402 C C . SER A 1 191 ? 16.410 -21.906 -54.149 1.00 38.56 191 SER A C 1
ATOM 1404 O O . SER A 1 191 ? 15.554 -22.609 -53.608 1.00 38.56 191 SER A O 1
ATOM 1406 N N . GLY A 1 192 ? 17.244 -22.370 -55.071 1.00 43.84 192 GLY A N 1
ATOM 1407 C CA . GLY A 1 192 ? 17.392 -23.774 -55.420 1.00 43.84 192 GLY A CA 1
ATOM 1408 C C . GLY A 1 192 ? 18.629 -23.950 -56.290 1.00 43.84 192 GLY A C 1
ATOM 1409 O O . GLY A 1 192 ? 18.680 -23.327 -57.343 1.00 43.84 192 GLY A O 1
ATOM 1410 N N . TYR A 1 193 ? 19.563 -24.748 -55.760 1.00 40.56 193 TYR A N 1
ATOM 1411 C CA . TYR A 1 193 ? 20.659 -25.506 -56.386 1.00 40.56 193 TYR A CA 1
ATOM 1412 C C . TYR A 1 193 ? 21.277 -24.990 -57.689 1.00 40.56 193 TYR A C 1
ATOM 1414 O O . TYR A 1 193 ? 20.593 -25.024 -58.734 1.00 40.56 193 TYR A O 1
#

Secondary structure (DSSP, 8-state):
---------TTT-GGG-SEEEEEEE--TT-TT--S----SSS-GGGTSPPPTTGGGSPPPPTTPPP-TT------EEEEEE-SSS-HHHHHHHHHHHHHHHHHHHHHHHHHHHHTTS------------PPPP-----------S------------------PPPP-----------------PPP------

InterPro domains:
  IPR011263 DNA-directed RNA polymerase, RpoA/D/Rpb3-type [PF01193] (57-102)
  IPR036603 RNA polymerase, RBP11-like subunit [G3DSA:3.30.1360.10] (1-112)
  IPR036603 RNA polymerase, RBP11-like subunit [SSF55257] (18-110)
  IPR050518 Archaeal Rpo3/Eukaryotic RPB3 RNA Polymerase Subunit [PTHR11800] (2-114)

Sequence (193 aa):
VRCIARKGIAKEHAKWAPTAAIGFEYDPHNKLRHTTLWHEGTDPKSEWPESKNIEWEEPAQEGEQFAFDAEPDQFYINLEGTGVMPPDVILHSGIKTLQQKLAGVIQHLSTTTDMGHEINGAGADDGAMTPPDPGTAYGGQQTAYGGGGTTPAYGGGTAYGAATPAYGGGTAYGGGTAYGGMGGATPYGRSGY

pLDDT: mean 70.93, std 28.8, range [26.17, 98.19]

Organism: Hortaea werneckii (NCBI:txid91943)

Radius of gyration: 31.96 Å; chains: 1; bounding box: 62×63×86 Å

Foldseek 3Di:
DDDDDDDDDVVVPVVNDFFDDKDKDFDQQCLQVPDDQDDDDDDSPVVDDGDPCPVVDDHDDPPDDRDPPDDTDDMDMDTGGPPPDDRVCVVVVVVVVVVVVVVVVVVVVVVVVVVPPDPDDDDDDDDPDPDDDDDDDDDDDDDDDDDDDDDDDDDDDDDDDDDDDDDDDDDDDDDDDDDDDDDDDDDDDDDDD